Protein AF-U6DPY3-F1 (afdb_monomer_lite)

pLDDT: mean 78.21, std 17.27, range [33.5, 96.88]

InterPro domains:
  IPR019734 Tetratricopeptide repeat [PS50005] (134-167)
  IPR037692 Centrosomal protein of 70kDa [PTHR14594] (2-198)

Sequence (201 aa):
MVLNSINSIVHNPRAPVIIYKQSKGGTQHFNKDLVQDCGFEHLIPIIEMWADQLTSLKDLYKSLKILSAELVPWHNFKKQDENEGIRIEDLLFIVDTMLEEVENKEKDSNVPNLKTLQAIVSHFQKLFDVPSLNGVYPRMNEVYTRLGEMNNAVRNLQELLELDSSSSLCVLVNTVGKLCKLINEDVNEQVMQVLGPEDLQ

Structure (mmCIF, N/CA/C/O backbone):
data_AF-U6DPY3-F1
#
_entry.id   AF-U6DPY3-F1
#
loop_
_atom_site.group_PDB
_atom_site.id
_atom_site.type_symbol
_atom_site.label_atom_id
_atom_site.label_alt_id
_atom_site.label_comp_id
_atom_site.label_asym_id
_atom_site.label_entity_id
_atom_site.label_seq_id
_atom_site.pdbx_PDB_ins_code
_atom_site.Cartn_x
_atom_site.Cartn_y
_atom_site.Cartn_z
_atom_site.occupancy
_atom_site.B_iso_or_equiv
_atom_site.auth_seq_id
_atom_site.auth_comp_id
_atom_site.auth_asym_id
_atom_site.auth_atom_id
_atom_site.pdbx_PDB_model_num
ATOM 1 N N . MET A 1 1 ? 16.199 4.203 -46.785 1.00 56.50 1 MET A N 1
ATOM 2 C CA . MET A 1 1 ? 15.727 5.104 -47.867 1.00 56.50 1 MET A CA 1
ATOM 3 C C . MET A 1 1 ? 16.597 6.355 -47.975 1.00 56.50 1 MET A C 1
ATOM 5 O O . MET A 1 1 ? 17.133 6.589 -49.043 1.00 56.50 1 MET A O 1
ATOM 9 N N . VAL A 1 2 ? 16.824 7.095 -46.881 1.00 66.31 2 VAL A N 1
ATOM 10 C CA . VAL A 1 2 ? 17.670 8.310 -46.869 1.00 66.31 2 VAL A CA 1
ATOM 11 C C . VAL A 1 2 ? 19.160 8.016 -47.094 1.00 66.31 2 VAL A C 1
ATOM 13 O O . VAL A 1 2 ? 19.801 8.720 -47.862 1.00 66.31 2 VAL A O 1
ATOM 16 N N . LEU A 1 3 ? 19.698 6.944 -46.501 1.00 64.12 3 LEU A N 1
ATOM 17 C CA . LEU A 1 3 ? 21.115 6.584 -46.635 1.00 64.12 3 LEU A CA 1
ATOM 18 C C . LEU A 1 3 ? 21.512 6.252 -48.083 1.00 64.12 3 LEU A C 1
ATOM 20 O O . LEU A 1 3 ? 22.543 6.704 -48.560 1.00 64.12 3 LEU A O 1
ATOM 24 N N . ASN A 1 4 ? 20.639 5.560 -48.821 1.00 65.94 4 ASN A N 1
ATOM 25 C CA . ASN A 1 4 ? 20.837 5.279 -50.246 1.00 65.94 4 ASN A CA 1
ATOM 26 C C . ASN A 1 4 ? 20.798 6.563 -51.087 1.00 65.94 4 ASN A C 1
ATOM 28 O O . ASN A 1 4 ? 21.561 6.692 -52.041 1.00 65.94 4 ASN A O 1
ATOM 32 N N . SER A 1 5 ? 19.954 7.532 -50.716 1.00 67.00 5 SER A N 1
ATOM 33 C CA . SER A 1 5 ? 19.928 8.852 -51.352 1.00 67.00 5 SER A CA 1
ATOM 34 C C . SER A 1 5 ? 21.203 9.648 -51.061 1.00 67.00 5 SER A C 1
ATOM 36 O O . SER A 1 5 ? 21.756 10.244 -51.978 1.00 67.00 5 SER A O 1
ATOM 38 N N . ILE A 1 6 ? 21.710 9.620 -49.823 1.00 68.38 6 ILE A N 1
ATOM 39 C CA . ILE A 1 6 ? 22.986 10.251 -49.441 1.00 68.38 6 ILE A CA 1
ATOM 40 C C . ILE A 1 6 ? 24.145 9.591 -50.194 1.00 68.38 6 ILE A C 1
ATOM 42 O O . ILE A 1 6 ? 24.947 10.288 -50.810 1.00 68.38 6 ILE A O 1
ATOM 46 N N . ASN A 1 7 ? 24.184 8.259 -50.226 1.00 67.56 7 ASN A N 1
ATOM 47 C CA . ASN A 1 7 ? 25.189 7.486 -50.946 1.00 67.56 7 ASN A CA 1
ATOM 48 C C . ASN A 1 7 ? 25.193 7.822 -52.448 1.00 67.56 7 ASN A C 1
ATOM 50 O O . ASN A 1 7 ? 26.243 8.077 -53.038 1.00 67.56 7 ASN A O 1
ATOM 54 N N . SER A 1 8 ? 24.002 7.937 -53.044 1.00 68.38 8 SER A N 1
ATOM 55 C CA . SER A 1 8 ? 23.827 8.340 -54.440 1.00 68.38 8 SER A CA 1
ATOM 56 C C . SER A 1 8 ? 24.198 9.800 -54.720 1.00 68.38 8 SER A C 1
ATOM 58 O O . SER A 1 8 ? 24.439 10.114 -55.882 1.00 68.38 8 SER A O 1
ATOM 60 N N . ILE A 1 9 ? 24.204 10.690 -53.721 1.00 68.44 9 ILE A N 1
ATOM 61 C CA . ILE A 1 9 ? 24.605 12.101 -53.860 1.00 68.44 9 ILE A CA 1
ATOM 62 C C . ILE A 1 9 ? 26.123 12.246 -53.708 1.00 68.44 9 ILE A C 1
ATOM 64 O O . ILE A 1 9 ? 26.739 12.941 -54.512 1.00 68.44 9 ILE A O 1
ATOM 68 N N . VAL A 1 10 ? 26.723 11.573 -52.721 1.00 65.12 10 VAL A N 1
ATOM 69 C CA . VAL A 1 10 ? 28.173 11.601 -52.449 1.00 65.12 10 VAL A CA 1
ATOM 70 C C . VAL A 1 10 ? 28.969 11.020 -53.618 1.00 65.12 10 VAL A C 1
ATOM 72 O O . VAL A 1 10 ? 29.975 11.596 -54.017 1.00 65.12 10 VAL A O 1
ATOM 75 N N . HIS A 1 11 ? 28.475 9.938 -54.221 1.00 65.88 11 HIS A N 1
ATOM 76 C CA . HIS A 1 11 ? 29.121 9.283 -55.361 1.00 65.88 11 HIS A CA 1
ATOM 77 C C . HIS A 1 11 ? 28.595 9.769 -56.723 1.00 65.88 11 HIS A C 1
ATOM 79 O O . HIS A 1 11 ? 28.859 9.141 -57.750 1.00 65.88 11 HIS A O 1
ATOM 85 N N . ASN A 1 12 ? 27.821 10.864 -56.772 1.00 63.81 12 ASN A N 1
ATOM 86 C CA . ASN A 1 12 ? 27.298 11.382 -58.035 1.00 63.81 12 ASN A CA 1
ATOM 87 C C . ASN A 1 12 ? 28.399 12.129 -58.812 1.00 63.81 12 ASN A C 1
ATOM 89 O O . ASN A 1 12 ? 28.842 13.185 -58.357 1.00 63.81 12 ASN A O 1
ATOM 93 N N . PRO A 1 13 ? 28.764 11.699 -60.034 1.00 58.50 13 PRO A N 1
ATOM 94 C CA . PRO A 1 13 ? 29.787 12.372 -60.841 1.00 58.50 13 PRO A CA 1
ATOM 95 C C . PRO A 1 13 ? 29.384 13.785 -61.313 1.00 58.50 13 PRO A C 1
ATOM 97 O O . PRO A 1 13 ? 30.191 14.489 -61.914 1.00 58.50 13 PRO A O 1
ATOM 100 N N . ARG A 1 14 ? 28.135 14.213 -61.072 1.00 55.19 14 ARG A N 1
ATOM 101 C CA . ARG A 1 14 ? 27.609 15.561 -61.354 1.00 55.19 14 ARG A CA 1
ATOM 102 C C . ARG A 1 14 ? 27.265 16.358 -60.086 1.00 55.19 14 ARG A C 1
ATOM 104 O O . ARG A 1 14 ? 26.614 17.398 -60.201 1.00 55.19 14 ARG A O 1
ATOM 111 N N . ALA A 1 15 ? 27.645 15.892 -58.891 1.00 56.53 15 ALA A N 1
ATOM 112 C CA . ALA A 1 15 ? 27.412 16.644 -57.657 1.00 56.53 15 ALA A CA 1
ATOM 113 C C . ALA A 1 15 ? 28.126 18.016 -57.715 1.00 56.53 15 ALA A C 1
ATOM 115 O O . ALA A 1 15 ? 29.285 18.080 -58.130 1.00 56.53 15 ALA A O 1
ATOM 116 N N . PRO A 1 16 ? 27.473 19.134 -57.336 1.00 49.47 16 PRO A N 1
ATOM 117 C CA . PRO A 1 16 ? 28.076 20.457 -57.459 1.00 49.47 16 PRO A CA 1
ATOM 118 C C . PRO A 1 16 ? 29.337 20.592 -56.595 1.00 49.47 16 PRO A C 1
ATOM 120 O O . PRO A 1 16 ? 29.286 20.429 -55.379 1.00 49.47 16 PRO A O 1
ATOM 123 N N . VAL A 1 17 ? 30.441 21.032 -57.205 1.00 54.44 17 VAL A N 1
ATOM 124 C CA . VAL A 1 17 ? 31.743 21.366 -56.575 1.00 54.44 17 VAL A CA 1
ATOM 125 C C . VAL A 1 17 ? 31.637 22.554 -55.584 1.00 54.44 17 VAL A C 1
ATOM 127 O O . VAL A 1 17 ? 32.623 23.100 -55.109 1.00 54.44 17 VAL A O 1
ATOM 130 N N . ILE A 1 18 ? 30.436 23.007 -55.222 1.00 52.22 18 ILE A N 1
ATOM 131 C CA . ILE A 1 18 ? 30.224 24.230 -54.428 1.00 52.22 18 ILE A CA 1
ATOM 132 C C . ILE A 1 18 ? 30.546 24.022 -52.933 1.00 52.22 18 ILE A C 1
ATOM 134 O O . ILE A 1 18 ? 30.744 24.995 -52.211 1.00 52.22 18 ILE A O 1
ATOM 138 N N . ILE A 1 19 ? 30.731 22.778 -52.477 1.00 51.00 19 ILE A N 1
ATOM 139 C CA . ILE A 1 19 ? 31.263 22.492 -51.130 1.00 51.00 19 ILE A CA 1
ATOM 140 C C . ILE A 1 19 ? 32.800 22.721 -51.068 1.00 51.00 1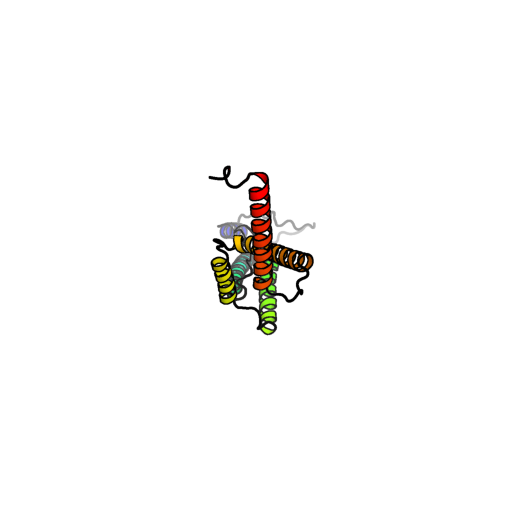9 ILE A C 1
ATOM 142 O O . ILE A 1 19 ? 33.379 22.779 -49.989 1.00 51.00 19 ILE A O 1
ATOM 146 N N . TYR A 1 20 ? 33.473 22.948 -52.209 1.00 53.91 20 TYR A N 1
ATOM 147 C CA . TYR A 1 20 ? 34.939 23.079 -52.339 1.00 53.91 20 TYR A CA 1
ATOM 148 C C . TYR A 1 20 ? 35.491 24.517 -52.300 1.00 53.91 20 TYR A C 1
ATOM 150 O O . TYR A 1 20 ? 36.578 24.781 -52.816 1.00 53.91 20 TYR A O 1
ATOM 158 N N . LYS A 1 21 ? 34.806 25.492 -51.690 1.00 45.06 21 LYS A N 1
ATOM 159 C CA . LYS A 1 21 ? 35.432 26.813 -51.478 1.00 45.06 21 LYS A CA 1
ATOM 160 C C . LYS A 1 21 ? 36.248 26.840 -50.186 1.00 45.06 21 LYS A C 1
ATOM 162 O O . LYS A 1 21 ? 35.806 27.358 -49.164 1.00 45.06 21 LYS A O 1
ATOM 167 N N . GLN A 1 22 ? 37.488 26.350 -50.265 1.00 43.53 22 GLN A N 1
ATOM 168 C CA . GLN A 1 22 ? 38.541 26.820 -49.367 1.00 43.53 22 GLN A CA 1
ATOM 169 C C . GLN A 1 22 ? 38.801 28.307 -49.647 1.00 43.53 22 GLN A C 1
ATOM 171 O O . GLN A 1 22 ? 39.133 28.722 -50.756 1.00 43.53 22 GLN A O 1
ATOM 176 N N . SER A 1 23 ? 38.623 29.122 -48.614 1.00 46.75 23 SER A N 1
ATOM 177 C CA . SER A 1 23 ? 39.176 30.467 -48.541 1.00 46.75 23 SER A CA 1
ATOM 178 C C . SER A 1 23 ? 40.704 30.376 -48.564 1.00 46.75 23 SER A C 1
ATOM 180 O O . SER A 1 23 ? 41.281 29.859 -47.608 1.00 46.75 23 SER A O 1
ATOM 182 N N . LYS A 1 24 ? 41.345 30.848 -49.644 1.00 43.88 24 LYS A N 1
ATOM 183 C CA . LYS A 1 24 ? 42.557 31.700 -49.656 1.00 43.88 24 LYS A CA 1
ATOM 184 C C . LYS A 1 24 ? 43.089 31.860 -51.085 1.00 43.88 24 LYS A C 1
ATOM 186 O O . LYS A 1 24 ? 43.121 30.915 -51.861 1.00 43.88 24 LYS A O 1
ATOM 191 N N . GLY A 1 25 ? 43.433 33.100 -51.432 1.00 43.56 25 GLY A N 1
ATOM 192 C CA . GLY A 1 25 ? 43.852 33.510 -52.771 1.00 43.56 25 GLY A CA 1
ATOM 193 C C . GLY A 1 25 ? 45.225 32.994 -53.206 1.00 43.56 25 GLY A C 1
ATOM 194 O O . GLY A 1 25 ? 46.025 32.549 -52.390 1.00 43.56 25 GLY A O 1
ATOM 195 N N . GLY A 1 26 ? 45.491 33.128 -54.507 1.00 33.50 26 GLY A N 1
ATOM 196 C CA . GLY A 1 26 ? 46.797 32.881 -55.119 1.00 33.50 26 GLY A CA 1
ATOM 197 C C . GLY A 1 26 ? 46.692 32.144 -56.452 1.00 33.50 26 GLY A C 1
ATOM 198 O O . GLY A 1 26 ? 46.409 30.955 -56.500 1.00 33.50 26 GLY A O 1
ATOM 199 N N . THR A 1 27 ? 46.909 32.870 -57.541 1.00 41.53 27 THR A N 1
ATOM 200 C CA . THR A 1 27 ? 47.018 32.394 -58.925 1.00 41.53 27 THR A CA 1
ATOM 201 C C . THR A 1 27 ? 48.169 31.390 -59.087 1.00 41.53 27 THR A C 1
ATOM 203 O O . THR A 1 27 ? 49.278 31.742 -58.708 1.00 41.53 27 THR A O 1
ATOM 206 N N . GLN A 1 28 ? 47.949 30.216 -59.701 1.00 40.78 28 GLN A N 1
ATOM 207 C CA . GLN A 1 28 ? 48.607 29.757 -60.948 1.00 40.78 28 GLN A CA 1
ATOM 208 C C . GLN A 1 28 ? 48.526 28.235 -61.198 1.00 40.78 28 GLN A C 1
ATOM 210 O O . GLN A 1 28 ? 48.736 27.420 -60.313 1.00 40.78 28 GLN A O 1
ATOM 215 N N . HIS A 1 29 ? 48.348 27.925 -62.488 1.00 35.94 29 HIS A N 1
ATOM 216 C CA . HIS A 1 29 ? 48.637 26.679 -63.208 1.00 35.94 29 HIS A CA 1
ATOM 217 C C . HIS A 1 29 ? 47.726 25.453 -63.009 1.00 35.94 29 HIS A C 1
ATOM 219 O O . HIS A 1 29 ? 47.879 24.633 -62.112 1.00 35.94 29 HIS A O 1
ATOM 225 N N . PHE A 1 30 ? 46.840 25.288 -63.999 1.00 45.22 30 PHE A N 1
ATOM 226 C CA . PHE A 1 30 ? 46.185 24.037 -64.367 1.00 45.22 30 PHE A CA 1
ATOM 227 C C . PHE A 1 30 ? 47.226 22.942 -64.648 1.00 45.22 30 PHE A C 1
ATOM 229 O O . PHE A 1 30 ? 47.842 22.930 -65.714 1.00 45.22 30 PHE A O 1
ATOM 236 N N . ASN A 1 31 ? 47.368 22.003 -63.714 1.00 36.06 31 ASN A N 1
ATOM 237 C CA . ASN A 1 31 ? 47.773 20.634 -64.012 1.00 36.06 31 ASN A CA 1
ATOM 238 C C . ASN A 1 31 ? 46.553 19.723 -63.872 1.00 36.06 31 ASN A C 1
ATOM 240 O O . ASN A 1 31 ? 45.731 19.850 -62.965 1.00 36.06 31 ASN A O 1
ATOM 244 N N . LYS A 1 32 ? 46.409 18.867 -64.873 1.00 45.09 32 LYS A N 1
ATOM 245 C CA . LYS A 1 32 ? 45.231 18.083 -65.205 1.00 45.09 32 LYS A CA 1
ATOM 246 C C . LYS A 1 32 ? 45.336 16.727 -64.506 1.00 45.09 32 LYS A C 1
ATOM 248 O O . LYS A 1 32 ? 45.668 15.768 -65.170 1.00 45.09 32 LYS A O 1
ATOM 253 N N . ASP A 1 33 ? 45.086 16.695 -63.197 1.00 38.22 33 ASP A N 1
ATOM 254 C CA . ASP A 1 33 ? 44.902 15.472 -62.385 1.00 38.22 33 ASP A CA 1
ATOM 255 C C . ASP A 1 33 ? 44.027 15.782 -61.151 1.00 38.22 33 ASP A C 1
ATOM 257 O O . ASP A 1 33 ? 44.319 15.439 -60.009 1.00 38.22 33 ASP A O 1
ATOM 261 N N . LEU A 1 34 ? 42.919 16.494 -61.380 1.00 43.78 34 LEU A N 1
ATOM 262 C CA . LEU A 1 34 ? 41.874 16.722 -60.379 1.00 43.78 34 LEU A CA 1
ATOM 263 C C . LEU A 1 34 ? 40.972 15.483 -60.267 1.00 43.78 34 LEU A C 1
ATOM 265 O O . LEU A 1 34 ? 39.804 15.509 -60.643 1.00 43.78 34 LEU A O 1
ATOM 269 N N . VAL A 1 35 ? 41.519 14.401 -59.720 1.00 50.41 35 VAL A N 1
ATOM 270 C CA . VAL A 1 35 ? 40.741 13.500 -58.859 1.00 50.41 35 VAL A CA 1
ATOM 271 C C . VAL A 1 35 ? 41.249 13.769 -57.451 1.00 50.41 35 VAL A C 1
ATOM 273 O O . VAL A 1 35 ? 42.007 13.010 -56.864 1.00 50.41 35 VAL A O 1
ATOM 276 N N . GLN A 1 36 ? 40.941 14.968 -56.956 1.00 50.72 36 GLN A N 1
ATOM 277 C CA . GLN A 1 36 ? 41.114 15.257 -55.545 1.00 50.72 36 GLN A CA 1
ATOM 278 C C . GLN A 1 36 ? 39.975 14.520 -54.851 1.00 50.72 36 GLN A C 1
ATOM 280 O O . GLN A 1 36 ? 38.865 15.055 -54.818 1.00 50.72 36 GLN A O 1
ATOM 285 N N . ASP A 1 37 ? 40.252 13.289 -54.402 1.00 49.59 37 ASP A N 1
ATOM 286 C CA . ASP A 1 37 ? 39.328 12.437 -53.652 1.00 49.59 37 ASP A CA 1
ATOM 287 C C . ASP A 1 37 ? 38.537 13.303 -52.682 1.00 49.59 37 ASP A C 1
ATOM 289 O O . ASP A 1 37 ? 39.061 13.977 -51.785 1.00 49.59 37 ASP A O 1
ATOM 293 N N . CYS A 1 38 ? 37.245 13.369 -52.954 1.00 54.66 38 CYS A N 1
ATOM 294 C CA . CYS A 1 38 ? 36.291 14.027 -52.107 1.00 54.66 38 CYS A CA 1
ATOM 295 C C . CYS A 1 38 ? 36.315 13.283 -50.770 1.00 54.66 38 CYS A C 1
ATOM 297 O O . CYS A 1 38 ? 35.861 12.152 -50.688 1.00 54.66 38 CYS A O 1
ATOM 299 N N . GLY A 1 39 ? 36.842 13.910 -49.709 1.00 59.94 39 GLY A N 1
ATOM 300 C CA . GLY A 1 39 ? 37.014 13.328 -48.362 1.00 59.94 39 GLY A CA 1
ATOM 301 C C . GLY A 1 39 ? 35.721 12.914 -47.632 1.00 59.94 39 GLY A C 1
ATOM 302 O O . GLY A 1 39 ? 35.685 12.858 -46.407 1.00 59.94 39 GLY A O 1
ATOM 303 N N . PHE A 1 40 ? 34.648 12.661 -48.378 1.00 62.22 40 PHE A N 1
ATOM 304 C CA . PHE A 1 40 ? 33.347 12.165 -47.955 1.00 62.22 40 PHE A CA 1
ATOM 305 C C . PHE A 1 40 ? 33.213 10.641 -48.086 1.00 62.22 40 PHE A C 1
ATOM 307 O O . PHE A 1 40 ? 32.212 10.099 -47.624 1.00 62.22 40 PHE A O 1
ATOM 314 N N . GLU A 1 41 ? 34.198 9.935 -48.651 1.00 69.75 41 GLU A N 1
ATOM 315 C CA . GLU A 1 41 ? 34.202 8.461 -48.733 1.00 69.75 41 GLU A CA 1
ATOM 316 C C . GLU A 1 41 ? 34.031 7.797 -47.358 1.00 69.75 41 GLU A C 1
ATOM 318 O O . GLU A 1 41 ? 33.362 6.777 -47.219 1.00 69.75 41 GLU A O 1
ATOM 323 N N . HIS A 1 42 ? 34.566 8.425 -46.309 1.00 72.56 42 HIS A N 1
ATOM 324 C CA . HIS A 1 42 ? 34.451 7.941 -44.934 1.00 72.56 42 HIS A CA 1
ATOM 325 C C . HIS A 1 42 ? 33.140 8.340 -44.244 1.00 72.56 42 HIS A C 1
ATOM 327 O O . HIS A 1 42 ? 32.807 7.784 -43.201 1.00 72.56 42 HIS A O 1
ATOM 333 N N . LEU A 1 43 ? 32.371 9.277 -44.807 1.00 79.44 43 LEU A N 1
ATOM 334 C CA . LEU A 1 43 ? 31.153 9.790 -44.178 1.00 79.44 43 LEU A CA 1
ATOM 335 C C . LEU A 1 43 ? 30.046 8.731 -44.136 1.00 79.44 43 LEU A C 1
ATOM 337 O O . LEU A 1 43 ? 29.333 8.628 -43.144 1.00 79.44 43 LEU A O 1
ATOM 341 N N . ILE A 1 44 ? 29.919 7.925 -45.191 1.00 79.44 44 ILE A N 1
ATOM 342 C CA . ILE A 1 44 ? 28.890 6.881 -45.266 1.00 79.44 44 ILE A CA 1
ATOM 343 C C . ILE A 1 44 ? 29.151 5.769 -44.239 1.00 79.44 44 ILE A C 1
ATOM 345 O O . ILE A 1 44 ? 28.261 5.551 -43.417 1.00 79.44 44 ILE A O 1
ATOM 349 N N . PRO A 1 45 ? 30.356 5.162 -44.170 1.00 83.00 45 PRO A N 1
ATOM 350 C CA . PRO A 1 45 ? 30.684 4.201 -43.117 1.00 83.00 45 PRO A CA 1
ATOM 351 C C . PRO A 1 45 ? 30.495 4.750 -41.696 1.00 83.00 45 PRO A C 1
ATOM 353 O O . PRO A 1 45 ? 30.049 4.028 -40.807 1.00 83.00 45 PRO A O 1
ATOM 356 N N . ILE A 1 46 ? 30.800 6.033 -41.461 1.00 82.50 46 ILE A N 1
ATOM 357 C CA . ILE A 1 46 ? 30.603 6.667 -40.146 1.00 82.50 46 ILE A CA 1
ATOM 358 C C . ILE A 1 46 ? 29.111 6.777 -39.797 1.00 82.50 46 ILE A C 1
ATOM 360 O O . ILE A 1 46 ? 28.731 6.495 -38.663 1.00 82.50 46 ILE A O 1
ATOM 364 N N . ILE A 1 47 ? 28.255 7.159 -40.750 1.00 85.12 47 ILE A N 1
ATOM 365 C CA . ILE A 1 47 ? 26.806 7.251 -40.516 1.00 85.12 47 ILE A CA 1
ATOM 366 C C . ILE A 1 47 ? 26.195 5.860 -40.303 1.00 85.12 47 ILE A C 1
ATOM 368 O O . ILE A 1 47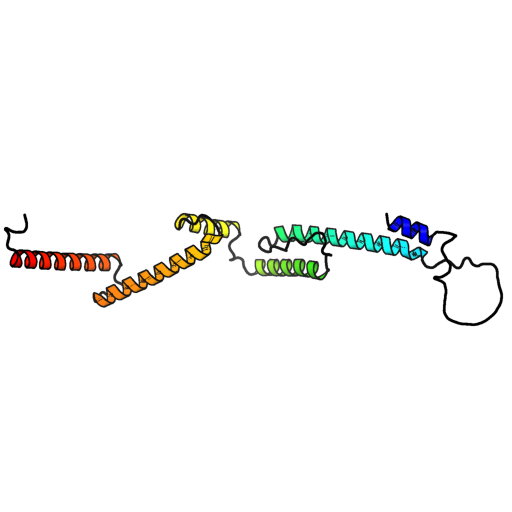 ? 25.320 5.714 -39.451 1.00 85.12 47 ILE A O 1
ATOM 372 N N . GLU A 1 48 ? 26.657 4.848 -41.041 1.00 84.94 48 GLU A N 1
ATOM 373 C CA . GLU A 1 48 ? 26.261 3.448 -40.830 1.00 84.94 48 GLU A CA 1
ATOM 374 C C . GLU A 1 48 ? 26.633 2.987 -39.419 1.00 84.94 48 GLU A C 1
ATOM 376 O O . GLU A 1 48 ? 25.766 2.537 -38.672 1.00 84.94 48 GLU A O 1
ATOM 381 N N . MET A 1 49 ? 27.878 3.232 -38.999 1.00 89.62 49 MET A N 1
ATOM 382 C CA . MET A 1 49 ? 28.336 2.941 -37.641 1.00 89.62 49 MET A CA 1
ATOM 383 C C . MET A 1 49 ? 27.480 3.646 -36.577 1.00 89.62 49 MET A C 1
ATOM 385 O O . MET A 1 49 ? 27.095 3.025 -35.588 1.00 89.62 49 MET A O 1
ATOM 389 N N . TRP A 1 50 ? 27.149 4.929 -36.757 1.00 90.44 50 TRP A N 1
ATOM 390 C CA . TRP A 1 50 ? 26.285 5.652 -35.816 1.00 90.44 50 TRP A CA 1
ATOM 391 C C . TRP A 1 50 ? 24.860 5.089 -35.768 1.00 90.44 50 TRP A C 1
ATOM 393 O O . TRP A 1 50 ? 24.260 5.046 -34.693 1.00 90.44 50 TRP A O 1
ATOM 403 N N . ALA A 1 51 ? 24.314 4.639 -36.900 1.00 86.00 51 ALA A N 1
ATOM 404 C CA . ALA A 1 51 ? 23.000 4.002 -36.945 1.00 86.00 51 ALA A CA 1
ATOM 405 C C . ALA A 1 51 ? 22.992 2.663 -36.183 1.00 86.00 51 ALA A C 1
ATOM 407 O O . ALA A 1 51 ? 22.066 2.400 -35.406 1.00 86.00 51 ALA A O 1
ATOM 408 N N . ASP A 1 52 ? 24.045 1.859 -36.337 1.00 89.75 52 ASP A N 1
ATOM 409 C CA . ASP A 1 52 ? 24.217 0.595 -35.614 1.00 89.75 52 ASP A CA 1
ATOM 410 C C . ASP A 1 52 ? 24.398 0.823 -34.107 1.00 89.75 52 ASP A C 1
ATOM 412 O O . ASP A 1 52 ? 23.770 0.144 -33.288 1.00 89.75 52 ASP A O 1
ATOM 416 N N . GLN A 1 53 ? 25.195 1.824 -33.718 1.00 88.25 53 GLN A N 1
ATOM 417 C CA . GLN A 1 53 ? 25.369 2.216 -32.315 1.00 88.25 53 GLN A CA 1
ATOM 418 C C . GLN A 1 53 ? 24.051 2.679 -31.684 1.00 88.25 53 GLN A C 1
ATOM 420 O O . GLN A 1 53 ? 23.722 2.270 -30.569 1.00 88.25 53 GLN A O 1
ATOM 425 N N . LEU A 1 54 ? 23.264 3.487 -32.400 1.00 85.81 54 LEU A N 1
ATOM 426 C CA . LEU A 1 54 ? 21.966 3.955 -31.915 1.00 85.81 54 LEU A CA 1
ATOM 427 C C . LEU A 1 54 ? 20.968 2.801 -31.747 1.00 85.81 54 LEU A C 1
ATOM 429 O O . LEU A 1 54 ? 20.182 2.792 -30.800 1.00 85.81 54 LEU A O 1
ATOM 433 N N . THR A 1 55 ? 21.009 1.818 -32.646 1.00 87.25 55 THR A N 1
ATOM 434 C CA . THR A 1 55 ? 20.184 0.605 -32.551 1.00 87.25 55 THR A CA 1
ATOM 435 C C . THR A 1 55 ? 20.608 -0.247 -31.356 1.00 87.25 55 THR A C 1
ATOM 437 O O . THR A 1 55 ? 19.771 -0.607 -30.530 1.00 87.25 55 THR A O 1
ATOM 440 N N . SER A 1 56 ? 21.914 -0.455 -31.183 1.00 88.62 56 SER A N 1
ATOM 441 C CA . SER A 1 56 ? 22.476 -1.199 -30.049 1.00 88.62 56 SER A CA 1
ATOM 442 C C . SER A 1 56 ? 22.108 -0.573 -28.699 1.00 88.62 56 SER A C 1
ATOM 444 O O . SER A 1 56 ? 21.843 -1.284 -27.731 1.00 88.62 56 SER A O 1
ATOM 446 N N . LEU A 1 57 ? 22.030 0.761 -28.630 1.00 88.69 57 LEU A N 1
ATOM 447 C CA . LEU A 1 57 ? 21.593 1.482 -27.431 1.00 88.69 57 LEU A CA 1
ATOM 448 C C . LEU A 1 57 ? 20.127 1.183 -27.080 1.00 88.69 57 LEU A C 1
ATOM 450 O O . LEU A 1 57 ? 19.791 1.002 -25.908 1.00 88.69 57 LEU A O 1
ATOM 454 N N . LYS A 1 58 ? 19.253 1.097 -28.093 1.00 86.81 58 LYS A N 1
ATOM 455 C CA . LYS A 1 58 ? 17.843 0.719 -27.907 1.00 86.81 58 LYS A CA 1
ATOM 456 C C . LYS A 1 58 ? 17.706 -0.711 -27.399 1.00 86.81 58 LYS A C 1
ATOM 458 O O . LYS A 1 58 ? 16.925 -0.959 -26.477 1.00 86.81 58 LYS A O 1
ATOM 463 N N . ASP A 1 59 ? 18.484 -1.629 -27.957 1.00 88.88 59 ASP A N 1
ATOM 464 C CA . ASP A 1 59 ? 18.481 -3.030 -27.535 1.00 88.88 59 ASP A CA 1
ATOM 465 C C . ASP A 1 59 ? 19.019 -3.200 -26.108 1.00 88.88 59 ASP A C 1
ATOM 467 O O . ASP A 1 59 ? 18.445 -3.952 -25.310 1.00 88.88 59 ASP A O 1
ATOM 471 N N . LEU A 1 60 ? 20.059 -2.443 -25.746 1.00 90.56 60 LEU A N 1
ATOM 472 C CA . LEU A 1 60 ? 20.583 -2.401 -24.382 1.00 90.56 60 LEU A CA 1
ATOM 473 C C . LEU A 1 60 ? 19.530 -1.892 -23.395 1.00 90.56 60 LEU A C 1
ATOM 475 O O . LEU A 1 60 ? 19.283 -2.534 -22.376 1.00 90.56 60 LEU A O 1
ATOM 479 N N . TYR A 1 61 ? 18.863 -0.780 -23.708 1.00 88.06 61 TYR A N 1
ATOM 480 C CA . TYR A 1 61 ? 17.792 -0.234 -22.873 1.00 88.06 61 TYR A CA 1
ATOM 481 C C . TYR A 1 61 ? 16.659 -1.238 -22.651 1.00 88.06 61 TYR A C 1
ATOM 483 O O . TYR A 1 61 ? 16.193 -1.426 -21.527 1.00 88.06 61 TYR A O 1
ATOM 491 N N . LYS A 1 62 ? 16.230 -1.923 -23.718 1.00 87.50 62 LYS A N 1
ATOM 492 C CA . LYS A 1 62 ? 15.204 -2.967 -23.637 1.00 87.50 62 LYS A CA 1
ATOM 493 C C . LYS A 1 62 ? 15.649 -4.117 -22.736 1.00 87.50 62 LYS A C 1
ATOM 495 O O . LYS A 1 62 ? 14.866 -4.570 -21.904 1.00 87.50 62 LYS A O 1
ATOM 500 N N . SER A 1 63 ? 16.895 -4.558 -22.878 1.00 89.75 63 SER A N 1
ATOM 501 C CA . SER A 1 63 ? 17.465 -5.627 -22.054 1.00 89.75 63 SER A CA 1
ATOM 502 C C . SER A 1 63 ? 17.545 -5.220 -20.582 1.00 89.75 63 SER A C 1
ATOM 504 O O . SER A 1 63 ? 17.130 -5.984 -19.714 1.00 89.75 63 SER A O 1
ATOM 506 N N . LEU A 1 64 ? 17.975 -3.987 -20.296 1.00 89.88 64 LEU A N 1
ATOM 507 C CA . LEU A 1 64 ? 18.000 -3.437 -18.939 1.00 89.88 64 LEU A CA 1
ATOM 508 C C . LEU A 1 64 ? 16.600 -3.306 -18.340 1.00 89.88 64 LEU A C 1
ATOM 510 O O . LEU A 1 64 ? 16.436 -3.576 -17.159 1.00 89.88 64 LEU A O 1
ATOM 514 N N . LYS A 1 65 ? 15.583 -2.954 -19.135 1.00 86.25 65 LYS A N 1
ATOM 515 C CA . LYS A 1 65 ? 14.185 -2.939 -18.677 1.00 86.25 65 LYS A CA 1
ATOM 516 C C . LYS A 1 65 ? 13.656 -4.323 -18.313 1.00 86.25 65 LYS A C 1
ATOM 518 O O . LYS A 1 65 ? 12.880 -4.446 -17.371 1.00 86.25 65 LYS A O 1
ATOM 523 N N . ILE A 1 66 ? 14.035 -5.352 -19.070 1.00 87.25 66 ILE A N 1
ATOM 524 C CA . ILE A 1 66 ? 13.663 -6.737 -18.753 1.00 87.25 66 ILE A CA 1
ATOM 525 C C . ILE A 1 66 ? 14.338 -7.151 -17.444 1.00 87.25 66 ILE A C 1
ATOM 527 O O . ILE A 1 66 ? 13.662 -7.600 -16.524 1.00 87.25 66 ILE A O 1
ATOM 531 N N . LEU A 1 67 ? 15.648 -6.921 -17.339 1.00 88.00 67 LEU A N 1
ATOM 532 C CA . LEU A 1 67 ? 16.418 -7.247 -16.142 1.00 88.00 67 LEU A CA 1
ATOM 533 C C . LEU A 1 67 ? 15.912 -6.489 -14.905 1.00 88.00 67 LEU A C 1
ATOM 535 O O . LEU A 1 67 ? 15.781 -7.071 -13.831 1.00 88.00 67 LEU A O 1
ATOM 539 N N . SER A 1 68 ? 15.574 -5.207 -15.048 1.00 85.31 68 SER A N 1
ATOM 540 C CA . SER A 1 68 ? 15.080 -4.397 -13.936 1.00 85.31 68 SER A CA 1
ATOM 541 C C . SER A 1 68 ? 13.695 -4.829 -13.462 1.00 85.31 68 SER A C 1
ATOM 543 O O . SER A 1 68 ? 13.433 -4.789 -12.263 1.00 85.31 68 SER A O 1
ATOM 545 N N . ALA A 1 69 ? 12.832 -5.313 -14.360 1.00 81.81 69 ALA A N 1
ATOM 546 C CA . ALA A 1 69 ? 11.548 -5.895 -13.979 1.00 81.81 69 ALA A CA 1
ATOM 547 C C . ALA A 1 69 ? 11.707 -7.187 -13.156 1.00 81.81 69 ALA A C 1
ATOM 549 O O . ALA A 1 69 ? 10.856 -7.482 -12.317 1.00 81.81 69 ALA A O 1
ATOM 550 N N . GLU A 1 70 ? 12.785 -7.946 -13.374 1.00 80.50 70 GLU A N 1
ATOM 551 C CA . GLU A 1 70 ? 13.097 -9.142 -12.586 1.00 80.50 70 GLU A CA 1
ATOM 552 C C . GLU A 1 70 ? 13.741 -8.800 -11.237 1.00 80.50 70 GLU A C 1
ATOM 554 O O . GLU A 1 70 ? 13.356 -9.365 -10.210 1.00 80.50 70 GLU A O 1
ATOM 559 N N . LEU A 1 71 ? 14.701 -7.872 -11.222 1.00 76.94 71 LEU A N 1
ATOM 560 C CA . LEU A 1 71 ? 15.479 -7.548 -10.022 1.00 76.94 71 LEU A CA 1
ATOM 561 C C . LEU A 1 71 ? 14.770 -6.564 -9.083 1.00 76.94 71 LEU A C 1
ATOM 563 O O . LEU A 1 71 ? 14.879 -6.701 -7.863 1.00 76.94 71 LEU A O 1
ATOM 567 N N . VAL A 1 72 ? 14.028 -5.594 -9.628 1.00 76.25 72 VAL A N 1
ATOM 568 C CA . VAL A 1 72 ? 13.433 -4.481 -8.868 1.00 76.25 72 VAL A CA 1
ATOM 569 C C . VAL A 1 72 ? 11.978 -4.220 -9.304 1.00 76.25 72 VAL A C 1
ATOM 571 O O . VAL A 1 72 ? 11.648 -3.148 -9.820 1.00 76.25 72 VAL A O 1
ATOM 574 N N . PRO A 1 73 ? 11.054 -5.181 -9.088 1.00 68.38 73 PRO A N 1
ATOM 575 C CA . PRO A 1 73 ? 9.698 -5.147 -9.654 1.00 68.38 73 PRO A CA 1
ATOM 576 C C . PRO A 1 73 ? 8.799 -4.025 -9.101 1.00 68.38 73 PRO A C 1
ATOM 578 O O . PRO A 1 73 ? 7.725 -3.767 -9.642 1.00 68.38 73 PRO A O 1
ATOM 581 N N . TRP A 1 74 ? 9.207 -3.357 -8.019 1.00 66.31 74 TRP A N 1
ATOM 582 C CA . TRP A 1 74 ? 8.517 -2.197 -7.442 1.00 66.31 74 TRP A CA 1
ATOM 583 C C . TRP A 1 74 ? 8.859 -0.878 -8.143 1.00 66.31 74 TRP A C 1
ATOM 585 O O . TRP A 1 74 ? 8.095 0.085 -8.023 1.00 66.31 74 TRP A O 1
ATOM 595 N N . HIS A 1 75 ? 9.954 -0.818 -8.908 1.00 64.56 75 HIS A N 1
ATOM 596 C CA . HIS A 1 75 ? 10.279 0.365 -9.692 1.00 64.56 75 HIS A CA 1
ATOM 597 C C . HIS A 1 75 ? 9.575 0.338 -11.045 1.00 64.56 75 HIS A C 1
ATOM 599 O O . HIS A 1 75 ? 9.975 -0.320 -12.003 1.00 64.56 75 HIS A O 1
ATOM 605 N N . ASN A 1 76 ? 8.510 1.134 -11.133 1.00 60.38 76 ASN A N 1
ATOM 606 C CA . ASN A 1 76 ? 7.843 1.438 -12.390 1.00 60.38 76 ASN A CA 1
ATOM 607 C C . ASN A 1 76 ? 8.689 2.433 -13.194 1.00 60.38 76 ASN A C 1
ATOM 609 O O . ASN A 1 76 ? 8.391 3.631 -13.230 1.00 60.38 76 ASN A O 1
ATOM 613 N N . PHE A 1 77 ? 9.743 1.947 -13.853 1.00 66.44 77 PHE A N 1
ATOM 614 C CA . PHE A 1 77 ? 10.414 2.723 -14.892 1.00 66.44 77 PHE A CA 1
ATOM 615 C C . PHE A 1 77 ? 9.366 3.055 -15.955 1.00 66.44 77 PHE A C 1
ATOM 617 O O . PHE A 1 77 ? 8.794 2.152 -16.573 1.00 66.44 77 PHE A O 1
ATOM 624 N N . LYS A 1 78 ? 9.046 4.347 -16.108 1.00 60.62 78 LYS A N 1
ATOM 625 C CA . LYS A 1 78 ? 7.948 4.812 -16.965 1.00 60.62 78 LYS A CA 1
ATOM 626 C C . LYS A 1 78 ? 8.011 4.130 -18.340 1.00 60.62 78 LYS A C 1
ATOM 628 O O . LYS A 1 78 ? 9.088 3.898 -18.909 1.00 60.62 78 LYS A O 1
ATOM 633 N N . LYS A 1 79 ? 6.834 3.818 -18.894 1.00 59.91 79 LYS A N 1
ATOM 634 C CA . LYS A 1 79 ? 6.704 3.535 -20.326 1.00 59.91 79 LYS A CA 1
ATOM 635 C C . LYS A 1 79 ? 7.106 4.819 -21.042 1.00 59.91 79 LYS A C 1
ATOM 637 O O . LYS A 1 79 ? 6.342 5.775 -21.048 1.00 59.91 79 LYS A O 1
ATOM 642 N N . GLN A 1 80 ? 8.348 4.864 -21.505 1.00 61.03 80 GLN A N 1
ATOM 643 C CA . GLN A 1 80 ? 8.827 5.969 -22.311 1.00 61.03 80 GLN A CA 1
ATOM 644 C C . GLN A 1 80 ? 8.057 5.919 -23.631 1.00 61.03 80 GLN A C 1
ATOM 646 O O . GLN A 1 80 ? 7.829 4.827 -24.161 1.00 61.03 80 GLN A O 1
ATOM 651 N N . ASP A 1 81 ? 7.590 7.074 -24.086 1.00 58.38 81 ASP A N 1
ATOM 652 C CA . ASP A 1 81 ? 6.880 7.194 -25.353 1.00 58.38 81 ASP A CA 1
ATOM 653 C C . ASP A 1 81 ? 7.845 6.816 -26.488 1.00 58.38 81 ASP A C 1
ATOM 655 O O . ASP A 1 81 ? 9.019 7.181 -26.438 1.00 58.38 81 ASP A O 1
ATOM 659 N N . GLU A 1 82 ? 7.392 6.081 -27.507 1.00 60.34 82 GLU A N 1
ATOM 660 C CA . GLU A 1 82 ? 8.278 5.564 -28.574 1.00 60.34 82 GLU A CA 1
ATOM 661 C C . GLU A 1 82 ? 8.980 6.687 -29.369 1.00 60.34 82 GLU A C 1
ATOM 663 O O . GLU A 1 82 ? 9.977 6.446 -30.053 1.00 60.34 82 GLU A O 1
ATOM 668 N N . ASN A 1 83 ? 8.470 7.918 -29.248 1.00 57.59 83 ASN A N 1
ATOM 669 C CA . ASN A 1 83 ? 9.006 9.137 -29.852 1.00 57.59 83 ASN A CA 1
ATOM 670 C C . ASN A 1 83 ? 10.107 9.829 -29.034 1.00 57.59 83 ASN A C 1
ATOM 672 O O . ASN A 1 83 ? 10.772 10.722 -29.564 1.00 57.59 83 ASN A O 1
ATOM 676 N N . GLU A 1 84 ? 10.303 9.474 -27.764 1.00 70.12 84 GLU A N 1
ATOM 677 C CA . GLU A 1 84 ? 11.323 10.099 -26.926 1.00 70.12 84 GLU A CA 1
ATOM 678 C C . GLU A 1 84 ? 12.648 9.334 -27.070 1.00 70.12 84 GLU A C 1
ATOM 680 O O . GLU A 1 84 ? 12.710 8.111 -26.947 1.00 70.12 84 GLU A O 1
ATOM 685 N N . GLY A 1 85 ? 13.726 10.050 -27.400 1.00 69.81 85 GLY A N 1
ATOM 686 C CA . GLY A 1 85 ? 15.048 9.445 -27.538 1.00 69.81 85 GLY A CA 1
ATOM 687 C C . GLY A 1 85 ? 15.532 8.850 -26.214 1.00 69.81 85 GLY A C 1
ATOM 688 O O . GLY A 1 85 ? 15.331 9.433 -25.150 1.00 69.81 85 GLY A O 1
ATOM 689 N N . ILE A 1 86 ? 16.203 7.700 -26.281 1.00 81.31 86 ILE A N 1
ATOM 690 C CA . ILE A 1 86 ? 16.851 7.087 -25.118 1.00 81.31 86 ILE A CA 1
ATOM 691 C C . ILE A 1 86 ? 18.111 7.882 -24.813 1.00 81.31 86 ILE A C 1
ATOM 693 O O . ILE A 1 86 ? 18.979 8.013 -25.683 1.00 81.31 86 ILE A O 1
ATOM 697 N N . ARG A 1 87 ? 18.225 8.395 -23.590 1.00 83.50 87 ARG A N 1
ATOM 698 C CA . ARG A 1 87 ? 19.419 9.107 -23.146 1.00 83.50 87 ARG A CA 1
ATOM 699 C C . ARG A 1 87 ? 20.285 8.189 -22.289 1.00 83.50 87 ARG A C 1
ATOM 701 O O . ARG A 1 87 ? 19.798 7.239 -21.676 1.00 83.50 87 ARG A O 1
ATOM 708 N N . ILE A 1 88 ? 21.586 8.456 -22.252 1.00 84.62 88 ILE A N 1
ATOM 709 C CA . ILE A 1 88 ? 22.540 7.633 -21.491 1.00 84.62 88 ILE A CA 1
ATOM 710 C C . ILE A 1 88 ? 22.276 7.764 -19.988 1.00 84.62 88 ILE A C 1
ATOM 712 O O . ILE A 1 88 ? 22.416 6.795 -19.248 1.00 84.62 88 ILE A O 1
ATOM 716 N N . GLU A 1 89 ? 21.814 8.930 -19.548 1.00 84.50 89 GLU A N 1
ATOM 717 C CA . GLU A 1 89 ? 21.424 9.190 -18.166 1.00 84.50 89 GLU A CA 1
ATOM 718 C C . GLU A 1 89 ? 20.284 8.265 -17.721 1.00 84.50 89 GLU A C 1
ATOM 720 O O . GLU A 1 89 ? 20.276 7.809 -16.581 1.00 84.50 89 GLU A O 1
ATOM 725 N N . ASP A 1 90 ? 19.360 7.927 -18.628 1.00 83.69 90 ASP A N 1
ATOM 726 C CA . ASP A 1 90 ? 18.254 7.014 -18.329 1.00 83.69 90 ASP A CA 1
ATOM 727 C C . ASP A 1 90 ? 18.764 5.573 -18.131 1.00 83.69 90 ASP A C 1
ATOM 729 O O . ASP A 1 90 ? 18.246 4.839 -17.290 1.00 83.69 90 ASP A O 1
ATOM 733 N N . LEU A 1 91 ? 19.806 5.169 -18.870 1.00 88.06 91 LEU A N 1
ATOM 734 C CA . LEU A 1 91 ? 20.467 3.868 -18.707 1.00 88.06 91 LEU A CA 1
ATOM 735 C C . LEU A 1 91 ? 21.250 3.792 -17.397 1.00 88.06 91 LEU A C 1
ATOM 737 O O . LEU A 1 91 ? 21.108 2.814 -16.665 1.00 88.06 91 LEU A O 1
ATOM 741 N N . LEU A 1 92 ? 22.048 4.824 -17.104 1.00 88.75 92 LEU A N 1
ATOM 742 C CA . LEU A 1 92 ? 22.813 4.921 -15.860 1.00 88.75 92 LEU A CA 1
ATOM 743 C C . LEU A 1 92 ? 21.881 4.870 -14.654 1.00 88.75 92 LEU A C 1
ATOM 745 O O . LEU A 1 92 ? 22.094 4.059 -13.764 1.00 88.75 92 LEU A O 1
ATOM 749 N N . PHE A 1 93 ? 20.782 5.624 -14.688 1.00 86.69 93 PHE A N 1
ATOM 750 C CA . PHE A 1 93 ? 19.791 5.611 -13.619 1.00 86.69 93 PHE A CA 1
ATOM 751 C C . PHE A 1 93 ? 19.212 4.212 -13.362 1.00 86.69 93 PHE A C 1
ATOM 753 O O . PHE A 1 93 ? 19.095 3.799 -12.209 1.00 86.69 93 PHE A O 1
ATOM 760 N N . ILE A 1 94 ? 18.864 3.46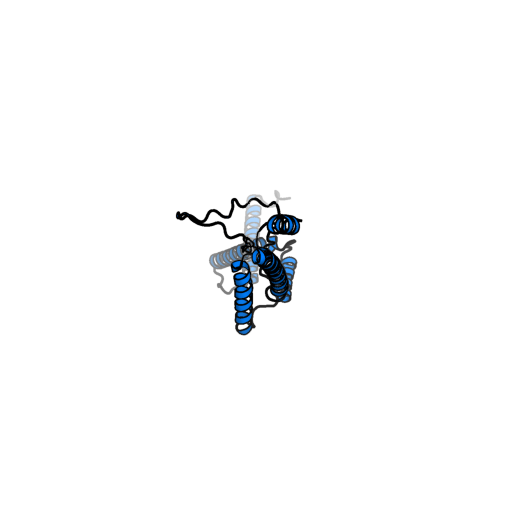4 -14.418 1.00 87.69 94 ILE A N 1
ATOM 761 C CA . ILE A 1 94 ? 18.361 2.088 -14.279 1.00 87.69 94 ILE A CA 1
ATOM 762 C C . ILE A 1 94 ? 19.424 1.189 -13.626 1.00 87.69 94 ILE A C 1
ATOM 764 O O . ILE A 1 94 ? 19.093 0.416 -12.727 1.00 87.69 94 ILE A O 1
ATOM 768 N N . VAL A 1 95 ? 20.685 1.292 -14.056 1.00 90.12 95 VAL A N 1
ATOM 769 C CA . VAL A 1 95 ? 21.796 0.494 -13.514 1.00 90.12 95 VAL A CA 1
ATOM 770 C C . VAL A 1 95 ? 22.088 0.849 -12.056 1.00 90.12 95 VAL A C 1
ATOM 772 O O . VAL A 1 95 ? 22.145 -0.061 -11.232 1.00 90.12 95 VAL A O 1
ATOM 775 N N . ASP A 1 96 ? 22.206 2.134 -11.723 1.00 89.19 96 ASP A N 1
ATOM 776 C CA . ASP A 1 96 ? 22.466 2.608 -10.359 1.00 89.19 96 ASP A CA 1
ATOM 777 C C . ASP A 1 96 ? 21.352 2.162 -9.406 1.00 89.19 96 ASP A C 1
ATOM 779 O O . ASP A 1 96 ? 21.629 1.630 -8.334 1.00 89.19 96 ASP A O 1
ATOM 783 N N . THR A 1 97 ? 20.093 2.266 -9.846 1.00 85.56 97 THR A N 1
ATOM 784 C CA . THR A 1 97 ? 18.931 1.790 -9.080 1.00 85.56 97 THR A CA 1
ATOM 785 C C . THR A 1 97 ? 19.005 0.281 -8.817 1.00 85.56 97 THR A C 1
ATOM 787 O O . THR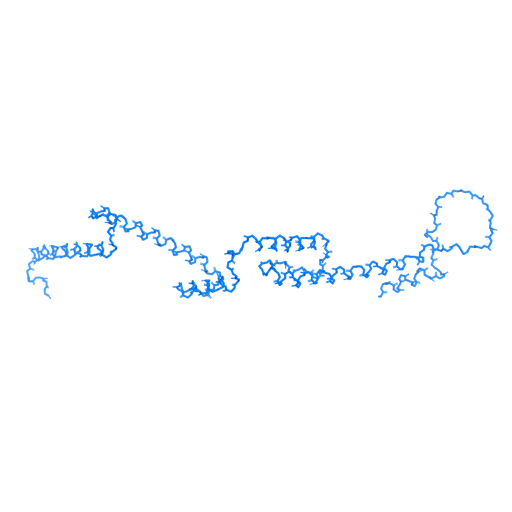 A 1 97 ? 18.712 -0.179 -7.715 1.00 85.56 97 THR A O 1
ATOM 790 N N . MET A 1 98 ? 19.387 -0.517 -9.822 1.00 87.31 98 MET A N 1
ATOM 791 C CA . MET A 1 98 ? 19.543 -1.967 -9.650 1.00 87.31 98 MET A CA 1
ATOM 792 C C . MET A 1 98 ? 20.703 -2.313 -8.714 1.00 87.31 98 MET A C 1
ATOM 794 O O . MET A 1 98 ? 20.569 -3.230 -7.907 1.00 87.31 98 MET A O 1
ATOM 798 N N . LEU A 1 99 ? 21.825 -1.597 -8.806 1.00 87.25 99 LEU A N 1
ATOM 799 C CA . LEU A 1 99 ? 22.981 -1.804 -7.934 1.00 87.25 99 LEU A CA 1
ATOM 800 C C . LEU A 1 99 ? 22.662 -1.455 -6.479 1.00 87.25 99 LEU A C 1
ATOM 802 O O . LEU A 1 99 ? 22.970 -2.251 -5.594 1.00 87.25 99 LEU A O 1
ATOM 806 N N . GLU A 1 100 ? 21.998 -0.324 -6.243 1.00 82.94 100 GLU A N 1
ATOM 807 C CA . GLU A 1 100 ? 21.575 0.097 -4.906 1.00 82.94 100 GLU A CA 1
ATOM 808 C C . GLU A 1 100 ? 20.623 -0.930 -4.274 1.00 82.94 100 GLU A C 1
ATOM 810 O O . GLU A 1 100 ? 20.811 -1.333 -3.127 1.00 82.94 100 GLU A O 1
ATOM 815 N N . GLU A 1 101 ? 19.641 -1.434 -5.027 1.00 74.94 101 GLU A N 1
ATOM 816 C CA . GLU A 1 101 ? 18.731 -2.470 -4.525 1.00 74.94 101 GLU A CA 1
ATOM 817 C C . GLU A 1 101 ? 19.467 -3.785 -4.221 1.00 74.94 101 GLU A C 1
ATOM 819 O O . GLU A 1 101 ? 19.213 -4.401 -3.186 1.00 74.94 101 GLU A O 1
ATOM 824 N N . VAL A 1 102 ? 20.387 -4.227 -5.085 1.00 75.25 102 VAL A N 1
ATOM 825 C CA . VAL A 1 102 ? 21.167 -5.457 -4.855 1.00 75.25 102 VAL A CA 1
ATOM 826 C C . VAL A 1 102 ? 22.064 -5.321 -3.621 1.00 75.25 102 VAL A C 1
ATOM 828 O O . VAL A 1 102 ? 22.133 -6.258 -2.825 1.00 75.25 102 VAL A O 1
ATOM 831 N N . GLU A 1 103 ? 22.689 -4.161 -3.411 1.00 74.62 103 GLU A N 1
ATOM 832 C CA . GLU A 1 103 ? 23.492 -3.895 -2.212 1.00 74.62 103 GLU A CA 1
ATOM 833 C C . GLU A 1 103 ? 22.625 -3.849 -0.939 1.00 74.62 103 GLU A C 1
ATOM 835 O O . GLU A 1 103 ? 23.007 -4.382 0.108 1.00 74.62 103 GLU A O 1
ATOM 840 N N . ASN A 1 104 ? 21.426 -3.266 -1.026 1.00 65.00 104 ASN A N 1
ATOM 841 C CA . ASN A 1 104 ? 20.484 -3.208 0.091 1.00 65.00 104 ASN A CA 1
ATOM 842 C C . ASN A 1 104 ? 19.913 -4.590 0.442 1.00 65.00 104 ASN A C 1
ATOM 844 O O . ASN A 1 104 ? 19.775 -4.909 1.621 1.00 65.00 104 ASN A O 1
ATOM 848 N N . LYS A 1 105 ? 19.664 -5.467 -0.540 1.00 59.75 105 LYS A N 1
ATOM 849 C CA . LYS A 1 105 ? 19.203 -6.854 -0.309 1.00 59.75 105 LYS A CA 1
ATOM 850 C C . LYS A 1 105 ? 20.174 -7.678 0.533 1.00 59.75 105 LYS A C 1
ATOM 852 O O . LYS A 1 105 ? 19.736 -8.561 1.270 1.00 59.75 105 LYS A O 1
ATOM 857 N N . GLU A 1 106 ? 21.471 -7.402 0.426 1.00 54.84 106 GLU A N 1
ATOM 858 C CA . GLU A 1 106 ? 22.507 -8.082 1.209 1.00 54.84 106 GLU A CA 1
ATOM 859 C C . GLU A 1 106 ? 22.516 -7.625 2.682 1.00 54.84 106 GLU A C 1
ATOM 861 O O . GLU A 1 106 ? 22.923 -8.378 3.568 1.00 54.84 106 GLU A O 1
ATOM 866 N N . LYS A 1 107 ? 22.001 -6.419 2.961 1.00 56.25 107 LYS A N 1
ATOM 867 C CA . LYS A 1 107 ? 21.916 -5.820 4.305 1.00 56.25 107 LYS A CA 1
ATOM 868 C C . LYS A 1 107 ? 20.526 -5.975 4.953 1.00 56.25 107 LYS A C 1
ATOM 870 O O . LYS A 1 107 ? 20.449 -6.088 6.175 1.00 56.25 107 LYS A O 1
ATOM 875 N N . ASP A 1 108 ? 19.454 -6.090 4.164 1.00 50.81 108 ASP A N 1
ATOM 876 C CA . ASP A 1 108 ? 18.049 -6.114 4.609 1.00 50.81 108 ASP A CA 1
ATOM 877 C C . ASP A 1 108 ? 17.336 -7.458 4.351 1.00 50.81 108 ASP A C 1
ATOM 879 O O . ASP A 1 108 ? 16.281 -7.546 3.717 1.00 50.81 108 ASP A O 1
ATOM 883 N N . SER A 1 109 ? 17.848 -8.538 4.948 1.00 54.56 109 SER A N 1
ATOM 884 C CA . SER A 1 109 ? 17.156 -9.847 4.983 1.00 54.56 109 SER A CA 1
ATOM 885 C C . SER A 1 109 ? 15.761 -9.827 5.650 1.00 54.56 109 SER A C 1
ATOM 887 O O . SER A 1 109 ? 15.043 -10.826 5.618 1.00 54.56 109 SER A O 1
ATOM 889 N N . ASN A 1 110 ? 15.358 -8.695 6.237 1.00 59.22 110 ASN A N 1
ATOM 890 C CA . ASN A 1 110 ? 14.104 -8.522 6.968 1.00 59.22 110 ASN A CA 1
ATOM 891 C C . ASN A 1 110 ? 12.945 -7.964 6.132 1.00 59.22 110 ASN A C 1
ATOM 893 O O . ASN A 1 110 ? 11.822 -7.918 6.639 1.00 59.22 110 ASN A O 1
ATOM 897 N N . VAL A 1 111 ? 13.163 -7.538 4.882 1.00 63.91 111 VAL A N 1
ATOM 898 C CA . VAL A 1 111 ? 12.060 -7.025 4.055 1.00 63.91 111 VAL A CA 1
ATOM 899 C C . VAL A 1 111 ? 11.217 -8.203 3.552 1.00 63.91 111 VAL A C 1
ATOM 901 O O . VAL A 1 111 ? 11.727 -9.061 2.822 1.00 63.91 111 VAL A O 1
ATOM 904 N N . PRO A 1 112 ? 9.921 -8.288 3.919 1.00 69.12 112 PRO A N 1
ATOM 905 C CA . PRO A 1 112 ? 9.069 -9.377 3.472 1.00 69.12 112 PRO A CA 1
ATOM 906 C C . PRO A 1 112 ? 8.992 -9.397 1.947 1.00 69.12 112 PRO A C 1
ATOM 908 O O . PRO A 1 112 ? 8.799 -8.364 1.306 1.00 69.12 112 PRO A O 1
ATOM 911 N N . ASN A 1 113 ? 9.110 -10.584 1.353 1.00 78.12 113 ASN A N 1
ATOM 912 C CA . ASN A 1 113 ? 8.985 -10.725 -0.094 1.00 78.12 113 ASN A CA 1
ATOM 913 C C . ASN A 1 113 ? 7.604 -10.238 -0.592 1.00 78.12 113 ASN A C 1
ATOM 915 O O . ASN A 1 113 ? 6.627 -10.184 0.162 1.00 78.12 113 ASN A O 1
ATOM 919 N N . LEU A 1 114 ? 7.505 -9.934 -1.890 1.00 79.38 114 LEU A N 1
ATOM 920 C CA . LEU A 1 114 ? 6.283 -9.403 -2.506 1.00 79.38 114 LEU A CA 1
ATOM 921 C C . LEU A 1 114 ? 5.043 -10.273 -2.240 1.00 79.38 114 LEU A C 1
ATOM 923 O O . LEU A 1 114 ? 3.958 -9.737 -2.025 1.00 79.38 114 LEU A O 1
ATOM 927 N N . LYS A 1 115 ? 5.193 -11.605 -2.209 1.00 81.75 115 LYS A N 1
ATOM 928 C CA . LYS A 1 115 ? 4.079 -12.523 -1.922 1.00 81.75 115 LYS A CA 1
ATOM 929 C C . LYS A 1 115 ? 3.585 -12.353 -0.487 1.00 81.75 115 LYS A C 1
ATOM 931 O O . LYS A 1 115 ? 2.379 -12.341 -0.261 1.00 81.75 115 LYS A O 1
ATOM 936 N N . THR A 1 116 ? 4.495 -12.179 0.470 1.00 86.12 116 THR A N 1
ATOM 937 C CA . THR A 1 116 ? 4.153 -11.910 1.870 1.00 86.12 116 THR A CA 1
ATOM 938 C C . THR A 1 116 ? 3.448 -10.564 2.013 1.00 86.12 116 THR A C 1
ATOM 940 O O . THR A 1 116 ? 2.410 -10.497 2.667 1.00 86.12 116 THR A O 1
ATOM 943 N N . LEU A 1 117 ? 3.935 -9.509 1.351 1.00 88.38 117 LEU A N 1
ATOM 944 C CA . LEU A 1 117 ? 3.278 -8.195 1.362 1.00 88.38 117 LEU A CA 1
ATOM 945 C C . LEU A 1 117 ? 1.867 -8.259 0.758 1.00 88.38 117 LEU A C 1
ATOM 947 O O . LEU A 1 117 ? 0.913 -7.760 1.353 1.00 88.38 117 LEU A O 1
ATOM 951 N N . GLN A 1 118 ? 1.704 -8.939 -0.379 1.00 88.19 118 GLN A N 1
ATOM 952 C CA . GLN A 1 118 ? 0.391 -9.161 -0.990 1.00 88.19 118 GLN A CA 1
ATOM 953 C C . GLN A 1 118 ? -0.539 -9.982 -0.092 1.00 88.19 118 GLN A C 1
ATOM 955 O O . GLN A 1 118 ? -1.731 -9.682 -0.021 1.00 88.19 118 GLN A O 1
ATOM 960 N N . ALA A 1 119 ? -0.018 -10.990 0.613 1.00 91.69 119 ALA A N 1
ATOM 961 C CA . ALA A 1 119 ? -0.794 -11.780 1.563 1.00 91.69 119 ALA A CA 1
ATOM 962 C C . ALA A 1 119 ? -1.258 -10.934 2.759 1.00 91.69 119 ALA A C 1
ATOM 964 O O . ALA A 1 119 ? -2.424 -11.025 3.140 1.00 91.69 119 ALA A O 1
ATOM 965 N N . ILE A 1 120 ? -0.389 -10.070 3.299 1.00 93.06 120 ILE A N 1
ATOM 966 C CA . ILE A 1 120 ? -0.731 -9.126 4.375 1.00 93.06 120 ILE A CA 1
ATOM 967 C C . ILE A 1 120 ? -1.854 -8.192 3.921 1.00 93.06 120 ILE A C 1
ATOM 969 O O . ILE A 1 120 ? -2.873 -8.073 4.602 1.00 93.06 120 ILE A O 1
ATOM 973 N N . VAL A 1 121 ? -1.707 -7.577 2.746 1.00 94.06 121 VAL A N 1
ATOM 974 C CA . VAL A 1 121 ? -2.723 -6.671 2.198 1.00 94.06 121 VAL A CA 1
ATOM 975 C C . VAL A 1 121 ? -4.035 -7.411 1.929 1.00 94.06 121 VAL A C 1
ATOM 977 O O . VAL A 1 121 ? -5.094 -6.944 2.339 1.00 94.06 121 VAL A O 1
ATOM 980 N N . SER A 1 122 ? -3.975 -8.603 1.331 1.00 94.31 122 SER A N 1
ATOM 981 C CA . SER A 1 122 ? -5.162 -9.431 1.077 1.00 94.31 122 SER A CA 1
ATOM 982 C C . SER A 1 122 ? -5.878 -9.815 2.371 1.00 94.31 122 SER A C 1
ATOM 984 O O . SER A 1 122 ? -7.107 -9.876 2.412 1.00 94.31 122 SER A O 1
ATOM 986 N N . HIS A 1 123 ? -5.124 -10.086 3.436 1.00 95.94 123 HIS A N 1
ATOM 987 C CA . HIS A 1 123 ? -5.691 -10.411 4.737 1.00 95.94 123 HIS A CA 1
ATOM 988 C C . HIS A 1 123 ? -6.386 -9.199 5.361 1.00 95.94 123 HIS A C 1
ATOM 990 O O . HIS A 1 123 ? -7.529 -9.321 5.796 1.00 95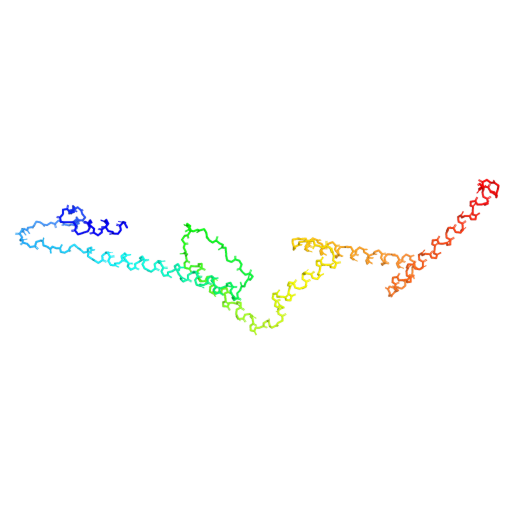.94 123 HIS A O 1
ATOM 996 N N . PHE A 1 124 ? -5.755 -8.023 5.319 1.00 96.44 124 PHE A N 1
ATOM 997 C CA . PHE A 1 124 ? -6.377 -6.771 5.751 1.00 96.44 124 PHE A CA 1
ATOM 998 C C . PHE A 1 124 ? -7.674 -6.490 4.979 1.00 96.44 124 PHE A C 1
ATOM 1000 O O . PHE A 1 124 ? -8.701 -6.179 5.579 1.00 96.44 124 PHE A O 1
ATOM 1007 N N . GLN A 1 125 ? -7.655 -6.661 3.655 1.00 95.81 125 GLN A N 1
ATOM 1008 C CA . GLN A 1 125 ? -8.834 -6.452 2.817 1.00 95.81 125 GLN A CA 1
ATOM 1009 C C . GLN A 1 125 ? -10.001 -7.367 3.200 1.00 95.81 125 GLN A C 1
ATOM 1011 O O . GLN A 1 125 ? -11.138 -6.909 3.219 1.00 95.81 125 GLN A O 1
ATOM 1016 N N . LYS A 1 126 ? -9.729 -8.632 3.542 1.00 96.25 126 LYS A N 1
ATOM 1017 C CA . LYS A 1 126 ? -10.755 -9.575 4.015 1.00 96.25 126 LYS A CA 1
ATOM 1018 C C . LYS A 1 126 ? -11.255 -9.255 5.422 1.00 96.25 126 LYS A C 1
ATOM 1020 O O . LYS A 1 126 ? -12.434 -9.423 5.683 1.00 96.25 126 LYS A O 1
ATOM 1025 N N . LEU A 1 127 ? -10.370 -8.829 6.322 1.00 96.88 127 LEU A N 1
ATOM 1026 C CA . LEU A 1 127 ? -10.725 -8.547 7.716 1.00 96.88 127 LEU A CA 1
ATOM 1027 C C . LEU A 1 127 ? -11.590 -7.287 7.856 1.00 96.88 127 LEU A C 1
ATOM 1029 O O . LEU A 1 127 ? -12.419 -7.209 8.757 1.00 96.88 127 LEU A O 1
ATOM 1033 N N . PHE A 1 128 ? -11.381 -6.304 6.977 1.00 95.75 128 PHE A N 1
ATOM 1034 C CA . PHE A 1 128 ? -12.028 -4.992 7.051 1.00 95.75 128 PHE A CA 1
ATOM 1035 C C . PHE A 1 128 ? -12.940 -4.671 5.858 1.00 95.75 128 PHE A C 1
ATOM 1037 O O . PHE A 1 128 ? -13.298 -3.501 5.684 1.00 95.75 128 PHE A O 1
ATOM 1044 N N . ASP A 1 129 ? -13.297 -5.686 5.062 1.00 95.81 129 ASP A N 1
ATOM 1045 C CA . ASP A 1 129 ? -14.193 -5.618 3.899 1.00 95.81 129 ASP A CA 1
ATOM 1046 C C . ASP A 1 129 ? -13.802 -4.540 2.873 1.00 95.81 129 ASP A C 1
ATOM 1048 O O . ASP A 1 129 ? -14.605 -3.703 2.455 1.00 95.81 129 ASP A O 1
ATOM 1052 N N . VAL A 1 130 ? -12.533 -4.544 2.457 1.00 96.00 130 VAL A N 1
ATOM 1053 C CA . VAL A 1 130 ? -11.985 -3.560 1.514 1.00 96.00 130 VAL A CA 1
ATOM 1054 C C . VAL A 1 130 ? -11.892 -4.147 0.101 1.00 96.00 130 VAL A C 1
ATOM 1056 O O . VAL A 1 130 ? -11.022 -4.980 -0.165 1.00 96.00 130 VAL A O 1
ATOM 1059 N N . PRO A 1 131 ? -12.700 -3.668 -0.861 1.00 89.06 131 PRO A N 1
ATOM 1060 C CA . PRO A 1 131 ? -12.801 -4.287 -2.182 1.00 89.06 131 PRO A CA 1
ATOM 1061 C C . PRO A 1 131 ? -11.597 -4.021 -3.099 1.00 89.06 131 PRO A C 1
ATOM 1063 O O . PRO A 1 131 ? -11.410 -4.736 -4.079 1.00 89.06 131 PRO A O 1
ATOM 1066 N N . SER A 1 132 ? -10.776 -3.000 -2.824 1.00 91.88 132 SER A N 1
ATOM 1067 C CA . SER A 1 132 ? -9.640 -2.629 -3.681 1.00 91.88 132 SER A CA 1
ATOM 1068 C C . SER A 1 132 ? -8.419 -2.178 -2.887 1.00 91.88 132 SER A C 1
ATOM 1070 O O . SER A 1 132 ? -8.546 -1.662 -1.778 1.00 91.88 132 SER A O 1
ATOM 1072 N N . LEU A 1 133 ? -7.234 -2.305 -3.492 1.00 89.81 133 LEU A N 1
ATOM 1073 C CA . LEU A 1 133 ? -5.971 -1.858 -2.899 1.00 89.81 133 LEU A CA 1
ATOM 1074 C C . LEU A 1 133 ? -5.998 -0.365 -2.531 1.00 89.81 133 LEU A C 1
ATOM 1076 O O . LEU A 1 133 ? -5.540 0.017 -1.460 1.00 89.81 133 LEU A O 1
ATOM 1080 N N . ASN A 1 134 ? -6.608 0.471 -3.375 1.00 91.06 134 ASN A N 1
ATOM 1081 C CA . ASN A 1 134 ? -6.729 1.913 -3.132 1.00 91.06 134 ASN A CA 1
ATOM 1082 C C . ASN A 1 134 ? -7.564 2.235 -1.883 1.00 91.06 134 ASN A C 1
ATOM 1084 O O . ASN A 1 134 ? -7.378 3.283 -1.271 1.00 91.06 134 ASN A O 1
ATOM 1088 N N . GLY A 1 135 ? -8.473 1.336 -1.492 1.00 92.56 135 GLY A N 1
ATOM 1089 C CA . GLY A 1 135 ? -9.278 1.475 -0.281 1.00 92.56 135 GLY A CA 1
ATOM 1090 C C . GLY A 1 135 ? -8.540 1.092 1.003 1.00 92.56 135 GLY A C 1
ATOM 1091 O O . GLY A 1 135 ? -9.021 1.418 2.085 1.00 92.56 135 GLY A O 1
ATOM 1092 N N . VAL A 1 136 ? -7.379 0.431 0.911 1.00 94.50 136 VAL A N 1
ATOM 1093 C CA . VAL A 1 136 ? -6.649 -0.084 2.082 1.00 94.50 136 VAL A CA 1
ATOM 1094 C C . VAL A 1 136 ? -6.187 1.054 2.978 1.00 94.50 136 VAL A C 1
ATOM 1096 O O . VAL A 1 136 ? -6.447 1.023 4.176 1.00 94.50 136 VAL A O 1
ATOM 1099 N N . TYR A 1 137 ? -5.560 2.083 2.407 1.00 93.81 137 TYR A N 1
ATOM 1100 C CA . TYR A 1 137 ? -5.047 3.208 3.187 1.00 93.81 137 TYR A CA 1
ATOM 1101 C C . TYR A 1 137 ? -6.165 4.029 3.861 1.00 93.81 137 TYR A C 1
ATOM 1103 O O . TYR A 1 137 ? -6.100 4.204 5.081 1.00 93.81 137 TYR A O 1
ATOM 1111 N N . PRO A 1 138 ? -7.231 4.464 3.150 1.00 95.81 138 PRO A N 1
ATOM 1112 C CA . PRO A 1 138 ? -8.374 5.112 3.793 1.00 95.81 138 PRO A CA 1
ATOM 1113 C C . PRO A 1 138 ? -9.000 4.262 4.902 1.00 95.81 138 PRO A C 1
ATOM 1115 O O . PRO A 1 138 ? -9.264 4.774 5.990 1.00 95.81 138 PRO A O 1
ATOM 1118 N N . ARG A 1 139 ? -9.185 2.955 4.661 1.00 96.38 139 ARG A N 1
ATOM 1119 C CA . ARG A 1 139 ? -9.774 2.056 5.659 1.00 96.38 139 ARG A CA 1
ATOM 1120 C C . ARG A 1 139 ? -8.877 1.885 6.879 1.00 96.38 139 ARG A C 1
ATOM 1122 O O . ARG A 1 139 ? -9.367 1.887 8.000 1.00 96.38 139 ARG A O 1
ATOM 1129 N N . MET A 1 140 ? -7.572 1.751 6.674 1.00 95.31 140 MET A N 1
ATOM 1130 C CA . MET A 1 140 ? -6.597 1.647 7.756 1.00 95.31 140 MET A CA 1
ATOM 1131 C C . MET A 1 140 ? -6.635 2.890 8.645 1.00 95.31 140 MET A C 1
ATOM 1133 O O . MET A 1 140 ? -6.709 2.762 9.865 1.00 95.31 140 MET A O 1
ATOM 1137 N N . ASN A 1 141 ? -6.658 4.083 8.046 1.00 96.31 141 ASN A N 1
ATOM 1138 C CA . ASN A 1 141 ? -6.781 5.329 8.797 1.00 96.31 141 ASN A CA 1
ATOM 1139 C C . ASN A 1 141 ? -8.069 5.359 9.634 1.00 96.31 141 ASN A C 1
ATOM 1141 O O . ASN A 1 141 ? -8.023 5.667 10.819 1.00 96.31 141 ASN A O 1
ATOM 1145 N N . GLU A 1 142 ? -9.200 4.959 9.048 1.00 96.00 142 GLU A N 1
ATOM 1146 C CA . GLU A 1 142 ? -10.476 4.872 9.762 1.00 96.00 142 GLU A CA 1
ATOM 1147 C C . GLU A 1 142 ? -10.418 3.911 10.962 1.00 96.00 142 GLU A C 1
ATOM 1149 O O . GLU A 1 142 ? -10.903 4.249 12.043 1.00 96.00 142 GLU A O 1
ATOM 1154 N N . VAL A 1 143 ? -9.801 2.734 10.801 1.00 96.12 143 VAL A N 1
ATOM 1155 C CA . VAL A 1 143 ? -9.619 1.760 11.892 1.00 96.12 143 VAL A CA 1
ATOM 1156 C C . VAL A 1 143 ? -8.816 2.373 13.039 1.00 96.12 143 VAL A C 1
ATOM 1158 O O . VAL A 1 143 ? -9.222 2.256 14.196 1.00 96.12 143 VAL A O 1
ATOM 1161 N N . TYR A 1 144 ? -7.713 3.061 12.737 1.00 96.31 144 TYR A N 1
ATOM 1162 C CA . TYR A 1 144 ? -6.889 3.709 13.760 1.00 96.31 144 TYR A CA 1
ATOM 1163 C C . TYR A 1 144 ? -7.599 4.876 14.445 1.00 96.31 144 TYR A C 1
ATOM 1165 O O . TYR A 1 144 ? -7.512 4.996 15.668 1.00 96.31 144 TYR A O 1
ATOM 1173 N N . THR A 1 145 ? -8.336 5.698 13.695 1.00 96.25 145 THR A N 1
ATOM 1174 C CA . THR A 1 145 ? -9.148 6.778 14.267 1.00 96.25 145 THR A CA 1
ATOM 1175 C C . THR A 1 145 ? -10.189 6.219 15.233 1.00 96.25 145 THR A C 1
ATOM 1177 O O . THR A 1 145 ? -10.200 6.612 16.398 1.00 96.25 145 THR A O 1
ATOM 1180 N N . ARG A 1 146 ? -10.986 5.230 14.806 1.00 95.88 146 ARG A N 1
ATOM 1181 C CA . ARG A 1 146 ? -12.011 4.605 15.660 1.00 95.88 146 ARG A CA 1
ATOM 1182 C C . ARG A 1 146 ? -11.413 3.933 16.895 1.00 95.88 146 ARG A C 1
ATOM 1184 O O . ARG A 1 146 ? -12.000 4.000 17.970 1.00 95.88 146 ARG A O 1
ATOM 1191 N N . LEU A 1 147 ? -10.247 3.296 16.769 1.00 95.75 147 LEU A N 1
ATOM 1192 C CA . LEU A 1 147 ? -9.556 2.689 17.908 1.00 95.75 147 LEU A CA 1
ATOM 1193 C C . LEU A 1 147 ? -9.105 3.750 18.922 1.00 95.75 147 LEU A C 1
ATOM 1195 O O . LEU A 1 147 ? -9.265 3.559 20.127 1.00 95.75 147 LEU A O 1
ATOM 1199 N N . GLY A 1 148 ? -8.569 4.875 18.442 1.00 94.94 148 GLY A N 1
ATOM 1200 C CA . GLY A 1 148 ? -8.200 6.011 19.287 1.00 94.94 148 GLY A CA 1
ATOM 1201 C C . GLY A 1 148 ? -9.405 6.613 20.011 1.00 94.94 148 GLY A C 1
ATOM 1202 O O . GLY A 1 148 ? -9.350 6.831 21.222 1.00 94.94 148 GLY A O 1
ATOM 1203 N N . GLU A 1 149 ? -10.510 6.812 19.294 1.00 96.56 149 GLU A N 1
ATOM 1204 C CA . GLU A 1 149 ? -11.780 7.284 19.857 1.00 96.56 149 GLU A CA 1
ATOM 1205 C C . GLU A 1 149 ? -12.326 6.320 20.915 1.00 96.56 149 GLU A C 1
ATOM 1207 O O . GLU A 1 149 ? -12.693 6.754 22.007 1.00 96.56 149 GLU A O 1
ATOM 1212 N N . MET A 1 150 ? -12.319 5.012 20.634 1.00 94.31 150 MET A N 1
ATOM 1213 C CA . MET A 1 150 ? -12.781 3.988 21.571 1.00 94.31 150 MET A CA 1
ATOM 1214 C C . MET A 1 150 ? -11.927 3.967 22.841 1.00 94.31 150 MET A C 1
ATOM 1216 O O . MET A 1 150 ? -12.477 3.973 23.938 1.00 94.31 150 MET A O 1
ATOM 1220 N N . ASN A 1 151 ? -10.598 4.007 22.718 1.00 93.88 151 ASN A N 1
ATOM 1221 C CA . ASN A 1 151 ? -9.702 4.056 23.877 1.00 93.88 151 ASN A CA 1
ATOM 1222 C C . ASN A 1 151 ? -9.932 5.313 24.725 1.00 93.88 151 ASN A C 1
ATOM 1224 O O . ASN A 1 151 ? -9.927 5.239 25.954 1.00 93.88 151 ASN A O 1
ATOM 1228 N N . ASN A 1 152 ? -10.175 6.458 24.083 1.00 95.62 152 ASN A N 1
ATOM 1229 C CA . ASN A 1 152 ? -10.501 7.690 24.791 1.00 95.62 152 ASN A CA 1
ATOM 1230 C C . ASN A 1 152 ? -11.849 7.590 25.521 1.00 95.62 152 ASN A C 1
ATOM 1232 O O . ASN A 1 152 ? -11.941 7.970 26.684 1.00 95.62 152 ASN A O 1
ATOM 1236 N N . ALA A 1 153 ? -12.877 7.038 24.871 1.00 95.12 153 ALA A N 1
ATOM 1237 C CA . ALA A 1 153 ? -14.186 6.827 25.485 1.00 95.12 153 ALA A CA 1
ATOM 1238 C C . ALA A 1 153 ? -14.105 5.871 26.686 1.00 95.12 153 ALA A C 1
ATOM 1240 O O . ALA A 1 153 ? -14.666 6.165 27.739 1.00 95.12 153 ALA A O 1
ATOM 1241 N N . VAL A 1 154 ? -13.368 4.764 26.548 1.00 94.69 154 VAL A N 1
ATOM 1242 C CA . VAL A 1 154 ? -13.122 3.803 27.633 1.00 94.69 154 VAL A CA 1
ATOM 1243 C C . VAL A 1 154 ? -12.447 4.491 28.814 1.00 94.69 154 VAL A C 1
ATOM 1245 O O . VAL A 1 154 ? -12.958 4.390 29.924 1.00 94.69 154 VAL A O 1
ATOM 1248 N N . ARG A 1 155 ? -11.366 5.245 28.583 1.00 94.88 155 ARG A N 1
ATOM 1249 C CA . ARG A 1 155 ? -10.668 5.985 29.643 1.00 94.88 155 ARG A CA 1
ATOM 1250 C C . ARG A 1 155 ? -11.584 6.990 30.342 1.00 94.88 155 ARG A C 1
ATOM 1252 O O . ARG A 1 155 ? -11.656 6.984 31.563 1.00 94.88 155 ARG A O 1
ATOM 1259 N N . ASN A 1 156 ? -12.326 7.797 29.585 1.00 95.12 156 ASN A N 1
ATOM 1260 C CA . ASN A 1 156 ? -13.239 8.788 30.161 1.00 95.12 156 ASN A CA 1
ATOM 1261 C C . ASN A 1 156 ? -14.327 8.128 31.023 1.00 95.12 156 ASN A C 1
ATOM 1263 O O . ASN A 1 156 ? -14.686 8.646 32.076 1.00 95.12 156 ASN A O 1
ATOM 1267 N N . LEU A 1 157 ? -14.854 6.978 30.590 1.00 94.62 157 LEU A N 1
ATOM 1268 C CA . LEU A 1 157 ? -15.832 6.216 31.365 1.00 94.62 157 LEU A CA 1
ATOM 1269 C C . LEU A 1 157 ? -15.206 5.564 32.604 1.00 94.62 157 LEU A C 1
ATOM 1271 O O . LEU A 1 157 ? -15.858 5.529 33.643 1.00 94.62 157 LEU A O 1
ATOM 1275 N N . GLN A 1 158 ? -13.966 5.070 32.524 1.00 95.31 158 GLN A N 1
ATOM 1276 C CA . GLN A 1 158 ? -13.238 4.575 33.698 1.00 95.31 158 GLN A CA 1
ATOM 1277 C C . GLN A 1 158 ? -13.047 5.691 34.727 1.00 95.31 158 GLN A C 1
ATOM 1279 O O . GLN A 1 158 ? -13.357 5.478 35.892 1.00 95.31 158 GLN A O 1
ATOM 1284 N N . GLU A 1 159 ? -12.610 6.877 34.297 1.00 95.12 159 GLU A N 1
ATOM 1285 C CA . GLU A 1 159 ? -12.431 8.043 35.171 1.00 95.12 159 GLU A CA 1
ATOM 1286 C C . GLU A 1 159 ? -13.752 8.476 35.816 1.00 95.12 159 GLU A C 1
ATOM 1288 O O . GLU A 1 159 ? -13.810 8.655 37.030 1.00 95.12 159 GLU A O 1
ATOM 1293 N N . LEU A 1 160 ? -14.832 8.583 35.032 1.00 94.38 160 LEU A N 1
ATOM 1294 C CA . LEU A 1 160 ? -16.147 8.994 35.535 1.00 94.38 160 LEU A CA 1
ATOM 1295 C C . LEU A 1 160 ? -16.747 7.996 36.536 1.00 94.38 160 LEU A C 1
ATOM 1297 O O . LEU A 1 160 ? -17.475 8.392 37.442 1.00 94.38 160 LEU A O 1
ATOM 1301 N N . LEU A 1 161 ? -16.476 6.705 36.347 1.00 93.69 161 LEU A N 1
ATOM 1302 C CA . LEU A 1 161 ? -16.946 5.628 37.221 1.00 93.69 161 LEU A CA 1
ATOM 1303 C C . LEU A 1 161 ? -15.934 5.270 38.318 1.00 93.69 161 LEU A C 1
ATOM 1305 O O . LEU A 1 161 ? -16.151 4.288 39.028 1.00 93.69 161 LEU A O 1
ATOM 1309 N N . GLU A 1 162 ? -14.833 6.021 38.419 1.00 94.31 162 GLU A N 1
ATOM 1310 C CA . GLU A 1 162 ? -13.732 5.795 39.363 1.00 94.31 162 GLU A CA 1
ATOM 1311 C C . GLU A 1 162 ? -13.185 4.352 39.328 1.00 94.31 162 GLU A C 1
ATOM 1313 O O . GLU A 1 162 ? -12.802 3.766 40.342 1.00 94.31 162 GLU A O 1
ATOM 1318 N N . LEU A 1 163 ? -13.156 3.753 38.135 1.00 94.12 163 LEU A N 1
ATOM 1319 C CA . LEU A 1 163 ? -12.591 2.428 37.901 1.00 94.12 163 LEU A CA 1
ATOM 1320 C C . LEU A 1 163 ? -11.078 2.524 37.699 1.00 94.12 163 LEU A C 1
ATOM 1322 O O . LEU A 1 163 ? -10.569 3.470 37.102 1.00 94.12 163 LEU A O 1
ATOM 1326 N N . ASP A 1 164 ? -10.352 1.493 38.131 1.00 93.00 164 ASP A N 1
ATOM 1327 C CA . ASP A 1 164 ? -8.914 1.421 37.886 1.00 93.00 164 ASP A CA 1
ATOM 1328 C C . ASP A 1 164 ? -8.612 1.393 36.377 1.00 93.00 164 ASP A C 1
ATOM 1330 O O . ASP A 1 164 ? -9.309 0.724 35.610 1.00 93.00 164 ASP A O 1
ATOM 1334 N N . SER A 1 165 ? -7.546 2.074 35.951 1.00 87.62 165 SER A N 1
ATOM 1335 C CA . SER A 1 165 ? -7.152 2.175 34.534 1.00 87.62 165 SER A CA 1
ATOM 1336 C C . SER A 1 165 ? -6.838 0.824 33.869 1.00 87.62 165 SER A C 1
ATOM 1338 O O . SER A 1 165 ? -6.954 0.693 32.650 1.00 87.62 165 SER A O 1
ATOM 1340 N N . SER A 1 166 ? -6.493 -0.204 34.653 1.00 90.19 166 SER A N 1
ATOM 1341 C CA . SER A 1 166 ? -6.281 -1.574 34.167 1.00 90.19 166 SER A CA 1
ATOM 1342 C C . SER A 1 166 ? -7.570 -2.405 34.088 1.00 90.19 166 SER A C 1
ATOM 1344 O O . SER A 1 166 ? -7.545 -3.559 33.649 1.00 90.19 166 SER A O 1
ATOM 1346 N N . SER A 1 167 ? -8.714 -1.833 34.480 1.00 91.81 167 SER A N 1
ATOM 1347 C CA . SER A 1 167 ? -10.008 -2.516 34.455 1.00 91.81 167 SER A CA 1
ATOM 1348 C C . SER A 1 167 ? -10.383 -2.927 33.035 1.00 91.81 167 SER A C 1
ATOM 1350 O O . SER A 1 167 ? -10.398 -2.116 32.110 1.00 91.81 167 SER A O 1
ATOM 1352 N N . SER A 1 168 ? -10.749 -4.198 32.864 1.00 93.50 168 SER A N 1
ATOM 1353 C CA . SER A 1 168 ? -11.157 -4.720 31.557 1.00 93.50 168 SER A CA 1
ATOM 1354 C C . SER A 1 168 ? -12.420 -4.033 31.017 1.00 93.50 168 SER A C 1
ATOM 1356 O O . SER A 1 168 ? -13.304 -3.631 31.778 1.00 93.50 168 SER A O 1
ATOM 1358 N N . LEU A 1 169 ? -12.559 -4.007 29.687 1.00 93.00 169 LEU A N 1
ATOM 1359 C CA . LEU A 1 169 ? -13.756 -3.492 29.011 1.00 93.00 169 LEU A CA 1
ATOM 1360 C C . LEU A 1 169 ? -15.045 -4.182 29.494 1.00 93.00 169 LEU A C 1
ATOM 1362 O O . LEU A 1 169 ? -16.078 -3.537 29.629 1.00 93.00 169 LEU A O 1
ATOM 1366 N N . CYS A 1 170 ? -14.979 -5.480 29.809 1.00 94.06 170 CYS A N 1
ATOM 1367 C CA . CYS A 1 170 ? -16.116 -6.240 30.333 1.00 94.06 170 CYS A CA 1
ATOM 1368 C C . CYS A 1 170 ? -16.594 -5.697 31.689 1.00 94.06 170 CYS A C 1
ATOM 1370 O O . CYS A 1 170 ? -17.794 -5.521 31.898 1.00 94.06 170 CYS A O 1
ATOM 1372 N N . VAL A 1 171 ? -15.660 -5.384 32.594 1.00 94.19 171 VAL A N 1
ATOM 1373 C CA . VAL A 1 171 ? -15.983 -4.804 33.907 1.00 94.19 171 VAL A CA 1
ATOM 1374 C C . VAL A 1 171 ? -16.627 -3.434 33.733 1.00 94.19 171 VAL A C 1
ATOM 1376 O O . VAL A 1 171 ? -17.678 -3.193 34.318 1.00 94.19 171 VAL A O 1
ATOM 1379 N N . LEU A 1 172 ? -16.057 -2.582 32.877 1.00 95.56 172 LEU A N 1
ATOM 1380 C CA . LEU A 1 172 ? -16.612 -1.262 32.585 1.00 95.56 172 LEU A CA 1
ATOM 1381 C C . LEU A 1 172 ? -18.049 -1.345 32.062 1.00 95.56 172 LEU A C 1
ATOM 1383 O O . LEU A 1 172 ? -18.941 -0.703 32.613 1.00 95.56 172 LEU A O 1
ATOM 1387 N N . VAL A 1 173 ? -18.290 -2.176 31.044 1.00 94.94 173 VAL A N 1
ATOM 1388 C CA . VAL A 1 173 ? -19.626 -2.345 30.450 1.00 94.94 173 VAL A CA 1
ATOM 1389 C C . VAL A 1 173 ? -20.617 -2.904 31.472 1.00 94.94 173 VAL A C 1
ATOM 1391 O O . VAL A 1 173 ? -21.757 -2.448 31.532 1.00 94.94 173 VAL A O 1
ATOM 1394 N N . ASN A 1 174 ? -20.196 -3.848 32.317 1.00 95.88 174 ASN A N 1
ATOM 1395 C CA . ASN A 1 174 ? -21.054 -4.400 33.364 1.00 95.88 174 ASN A CA 1
ATOM 1396 C C . ASN A 1 174 ? -21.404 -3.352 34.434 1.00 95.88 174 ASN A C 1
ATOM 1398 O O . ASN A 1 174 ? -22.548 -3.293 34.882 1.00 95.88 174 ASN A O 1
ATOM 1402 N N . THR A 1 175 ? -20.449 -2.508 34.833 1.00 95.00 175 THR A N 1
ATOM 1403 C CA . THR A 1 175 ? -20.690 -1.413 35.784 1.00 95.00 175 THR A CA 1
ATOM 1404 C C . THR A 1 175 ? -21.666 -0.391 35.208 1.00 95.00 175 THR A C 1
ATOM 1406 O O . THR A 1 175 ? -22.649 -0.062 35.872 1.00 95.00 175 THR A O 1
ATOM 1409 N N . VAL A 1 176 ? -21.466 0.036 33.955 1.00 94.88 176 VAL A N 1
ATOM 1410 C CA . VAL A 1 176 ? -22.414 0.914 33.246 1.00 94.88 176 VAL A CA 1
ATOM 1411 C C . VAL A 1 176 ? -23.800 0.267 33.179 1.00 94.88 176 VAL A C 1
ATOM 1413 O O . VAL A 1 176 ? -24.792 0.904 33.519 1.00 94.88 176 VAL A O 1
ATOM 1416 N N . GLY A 1 177 ? -23.882 -1.017 32.818 1.00 95.25 177 GLY A N 1
ATOM 1417 C CA . GLY A 1 177 ? -25.149 -1.747 32.738 1.00 95.25 177 GLY A CA 1
ATOM 1418 C C . GLY A 1 177 ? -25.894 -1.824 34.075 1.00 95.25 177 GLY A C 1
ATOM 1419 O O . GLY A 1 177 ? -27.107 -1.614 34.117 1.00 95.25 177 GLY A O 1
ATOM 1420 N N . LYS A 1 178 ? -25.179 -2.065 35.182 1.00 94.88 178 LYS A N 1
ATOM 1421 C CA . LYS A 1 178 ? -25.757 -2.038 36.537 1.00 94.88 178 LYS A CA 1
ATOM 1422 C C . LYS A 1 178 ? -26.276 -0.652 36.909 1.00 94.88 178 LYS A C 1
ATOM 1424 O O . LYS A 1 178 ? -27.357 -0.559 37.482 1.00 94.88 178 LYS A O 1
ATOM 1429 N N . LEU A 1 179 ? -25.538 0.402 36.560 1.00 94.25 179 LEU A N 1
ATOM 1430 C CA . LEU A 1 179 ? -25.932 1.785 36.820 1.00 94.25 179 LEU A CA 1
ATOM 1431 C C . LEU A 1 179 ? -27.200 2.160 36.041 1.00 94.25 179 LEU A C 1
ATOM 1433 O O . LEU A 1 179 ? -28.141 2.692 36.623 1.00 94.25 179 LEU A O 1
ATOM 1437 N N . CYS A 1 180 ? -27.276 1.800 34.756 1.00 93.94 180 CYS A N 1
ATOM 1438 C CA . CYS A 1 180 ? -28.483 1.994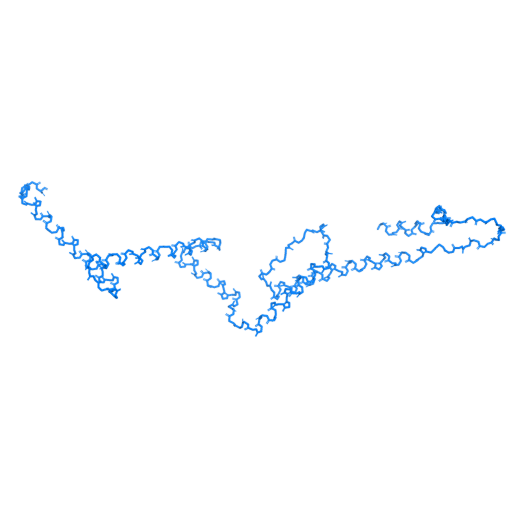 33.952 1.00 93.94 180 CYS A CA 1
ATOM 1439 C C . CYS A 1 180 ? -29.691 1.255 34.539 1.00 93.94 180 CYS A C 1
ATOM 1441 O O . CYS A 1 180 ? -30.790 1.804 34.556 1.00 93.94 180 CYS A O 1
ATOM 1443 N N . LYS A 1 181 ? -29.497 0.027 35.036 1.00 94.50 181 LYS A N 1
ATOM 1444 C CA . LYS A 1 181 ? -30.574 -0.751 35.657 1.00 94.50 181 LYS A CA 1
ATOM 1445 C C . LYS A 1 181 ? -31.088 -0.090 36.940 1.00 94.50 181 LYS A C 1
ATOM 1447 O O . LYS A 1 181 ? -32.294 0.072 37.070 1.00 94.50 181 LYS A O 1
ATOM 1452 N N . LEU A 1 182 ? -30.184 0.343 37.821 1.00 94.00 182 LEU A N 1
ATOM 1453 C CA . LEU A 1 182 ? -30.516 1.057 39.061 1.00 94.00 182 LEU A CA 1
ATOM 1454 C C . LEU A 1 182 ? -31.313 2.339 38.795 1.00 94.00 182 LEU A C 1
ATOM 1456 O O . LEU A 1 182 ? -32.344 2.559 39.419 1.00 94.00 182 LEU A O 1
ATOM 1460 N N . ILE A 1 183 ? -30.863 3.157 37.838 1.00 91.38 183 ILE A N 1
ATOM 1461 C CA . ILE A 1 183 ? -31.561 4.395 37.461 1.00 91.38 183 ILE A CA 1
ATOM 1462 C C . ILE A 1 183 ? -32.943 4.080 36.884 1.00 91.38 183 ILE A C 1
ATOM 1464 O O . ILE A 1 183 ? -33.911 4.763 37.193 1.00 91.38 183 ILE A O 1
ATOM 1468 N N . ASN A 1 184 ? -33.054 3.047 36.047 1.00 91.88 184 ASN A N 1
ATOM 1469 C CA . ASN A 1 184 ? -34.331 2.686 35.444 1.00 91.88 184 ASN A CA 1
ATOM 1470 C C . ASN A 1 184 ? -35.335 2.153 36.480 1.00 91.88 184 ASN A C 1
ATOM 1472 O O . ASN A 1 184 ? -36.522 2.440 36.369 1.00 91.88 184 ASN A O 1
ATOM 1476 N N . GLU A 1 185 ? -34.873 1.391 37.473 1.00 92.25 185 GLU A N 1
ATOM 1477 C CA . GLU A 1 185 ? -35.705 0.927 38.591 1.00 92.25 185 GLU A CA 1
ATOM 1478 C C . GLU A 1 185 ? -36.192 2.109 39.446 1.00 92.25 185 GLU A C 1
ATOM 1480 O O . GLU A 1 185 ? -37.397 2.239 39.652 1.00 92.25 185 GLU A O 1
ATOM 1485 N N . ASP A 1 186 ? -35.297 3.022 39.834 1.00 88.69 186 ASP A N 1
ATOM 1486 C CA . ASP A 1 186 ? -35.628 4.225 40.617 1.00 88.69 186 ASP A CA 1
ATOM 1487 C C . ASP A 1 186 ? -36.610 5.161 39.886 1.00 88.69 186 ASP A C 1
ATOM 1489 O O . ASP A 1 186 ? -37.620 5.583 40.449 1.00 88.69 186 ASP A O 1
ATOM 1493 N N . VAL A 1 187 ? -36.381 5.434 38.597 1.00 87.81 187 VAL A N 1
ATOM 1494 C CA . VAL A 1 187 ? -37.300 6.255 37.791 1.00 87.81 187 VAL A CA 1
ATOM 1495 C C . VAL A 1 187 ? -38.669 5.587 37.676 1.00 87.81 187 VAL A C 1
ATOM 1497 O O . VAL A 1 187 ? -39.689 6.265 37.781 1.00 87.81 187 VAL A O 1
ATOM 1500 N N . ASN A 1 188 ? -38.716 4.269 37.479 1.00 85.00 188 ASN A N 1
ATOM 1501 C CA . ASN A 1 188 ? -39.979 3.545 37.373 1.00 85.00 188 ASN A CA 1
ATOM 1502 C C . ASN A 1 188 ? -40.762 3.579 38.699 1.00 85.00 188 ASN A C 1
ATOM 1504 O O . ASN A 1 188 ? -41.978 3.773 38.690 1.00 85.00 188 ASN A O 1
ATOM 1508 N N . GLU A 1 189 ? -40.075 3.471 39.839 1.00 86.00 189 GLU A N 1
ATOM 1509 C CA . GLU A 1 189 ? -40.689 3.651 41.160 1.00 86.00 189 GLU A CA 1
ATOM 1510 C C . GLU A 1 189 ? -41.226 5.076 41.356 1.00 86.00 189 GLU A C 1
ATOM 1512 O O . GLU A 1 189 ? -42.362 5.247 41.804 1.00 86.00 189 GLU A O 1
ATOM 1517 N N . GLN A 1 190 ? -40.464 6.103 40.971 1.00 81.88 190 GLN A N 1
ATOM 1518 C CA . GLN A 1 190 ? -40.907 7.499 41.061 1.00 81.88 190 GLN A CA 1
ATOM 1519 C C . GLN A 1 190 ? -42.110 7.787 40.152 1.00 81.88 190 GLN A C 1
ATOM 1521 O O . GLN A 1 190 ? -43.053 8.461 40.569 1.00 81.88 190 GLN A O 1
ATOM 1526 N N . VAL A 1 191 ? -42.129 7.241 38.934 1.00 83.56 191 VAL A N 1
ATOM 1527 C CA . VAL A 1 191 ? -43.268 7.366 38.012 1.00 83.56 191 VAL A CA 1
ATOM 1528 C C . VAL A 1 191 ? -44.516 6.692 38.591 1.00 83.56 191 VAL A C 1
ATOM 1530 O O . VAL A 1 191 ? -45.587 7.301 38.583 1.00 83.56 191 VAL A O 1
ATOM 1533 N N . MET A 1 192 ? -44.381 5.493 39.167 1.00 80.06 192 MET A N 1
ATOM 1534 C CA . MET A 1 192 ? -45.481 4.796 39.849 1.00 80.06 192 MET A CA 1
ATOM 1535 C C . MET A 1 192 ? -46.016 5.575 41.058 1.00 80.06 192 MET A C 1
ATOM 1537 O O . MET A 1 192 ? -47.220 5.566 41.310 1.00 80.06 192 MET A O 1
ATOM 1541 N N . GLN A 1 193 ? -45.151 6.276 41.797 1.00 79.31 193 GLN A N 1
ATOM 1542 C CA . GLN A 1 193 ? -45.578 7.130 42.911 1.00 79.31 193 GLN A CA 1
ATOM 1543 C C . GLN A 1 193 ? -46.332 8.385 42.452 1.00 79.31 193 GLN A C 1
ATOM 1545 O O . GLN A 1 193 ? -47.226 8.843 43.163 1.00 79.31 193 GLN A O 1
ATOM 1550 N N . VAL A 1 194 ? -45.985 8.948 41.290 1.00 80.69 194 VAL A N 1
ATOM 1551 C CA . VAL A 1 194 ? -46.591 10.190 40.777 1.00 80.69 194 VAL A CA 1
ATOM 1552 C C . VAL A 1 194 ? -47.903 9.936 40.030 1.00 80.69 194 VAL A C 1
ATOM 1554 O O . VAL A 1 194 ? -48.841 10.714 40.191 1.00 80.69 194 VAL A O 1
ATOM 1557 N N . LEU A 1 195 ? -47.975 8.878 39.219 1.00 78.25 195 LEU A N 1
ATOM 1558 C CA . LEU A 1 195 ? -49.154 8.557 38.400 1.00 78.25 195 LEU A CA 1
ATOM 1559 C C . LEU A 1 195 ? -50.122 7.588 39.096 1.00 78.25 195 LEU A C 1
ATOM 1561 O O . LEU A 1 195 ? -51.281 7.495 38.714 1.00 78.25 195 LEU A O 1
ATOM 1565 N N . GLY A 1 196 ? -49.677 6.887 40.143 1.00 68.00 196 GLY A N 1
ATOM 1566 C CA . GLY A 1 196 ? -50.459 5.834 40.784 1.00 68.00 196 GLY A CA 1
ATOM 1567 C C . GLY A 1 196 ? -50.574 4.564 39.920 1.00 68.00 196 GLY A C 1
ATOM 1568 O O . GLY A 1 196 ? -50.296 4.577 38.722 1.00 68.00 196 GLY A O 1
ATOM 1569 N N . PRO A 1 197 ? -50.975 3.425 40.515 1.00 64.75 197 PRO A N 1
ATOM 1570 C CA . PRO A 1 197 ? -51.007 2.134 39.823 1.00 64.75 197 PRO A CA 1
ATOM 1571 C C . PRO A 1 197 ? -52.139 1.994 38.789 1.00 64.75 197 PRO A C 1
ATOM 1573 O O . PRO A 1 197 ? -52.128 1.030 38.029 1.00 64.75 197 PRO A O 1
ATOM 1576 N N . GLU A 1 198 ? -53.115 2.908 38.760 1.00 59.19 198 GLU A N 1
ATOM 1577 C CA . GLU A 1 198 ? -54.311 2.797 37.907 1.00 59.19 198 GLU A CA 1
ATOM 1578 C C . GLU A 1 198 ? -54.169 3.488 36.534 1.00 59.19 198 GLU A C 1
ATOM 1580 O O . GLU A 1 198 ? -54.896 3.132 35.612 1.00 59.19 198 GLU A O 1
ATOM 1585 N N . ASP A 1 199 ? -53.198 4.394 36.355 1.00 56.12 199 ASP A N 1
ATOM 1586 C CA . ASP A 1 199 ? -53.014 5.181 35.116 1.00 56.12 199 ASP A CA 1
ATOM 1587 C C . ASP A 1 199 ? -51.974 4.584 34.131 1.00 56.12 199 ASP A C 1
ATOM 1589 O O . ASP A 1 199 ? -51.664 5.190 33.104 1.00 56.12 199 ASP A O 1
ATOM 1593 N N . LEU A 1 200 ? -51.416 3.399 34.422 1.00 54.56 200 LEU A N 1
ATOM 1594 C CA . LEU A 1 200 ? -50.341 2.747 33.642 1.00 54.56 200 LEU A CA 1
ATOM 1595 C C . LEU A 1 200 ? -50.744 1.406 32.988 1.00 54.56 200 LEU A C 1
ATOM 1597 O O . LEU A 1 200 ? -49.869 0.633 32.585 1.00 54.56 200 LEU A O 1
ATOM 1601 N N . GLN A 1 201 ? -52.046 1.124 32.879 1.00 49.00 201 GLN A N 1
ATOM 1602 C CA . GLN A 1 201 ? -52.595 -0.059 32.200 1.00 49.00 201 GLN A CA 1
ATOM 1603 C C . GLN A 1 201 ? -52.978 0.242 30.745 1.00 49.00 201 GLN A C 1
ATOM 1605 O O . GLN A 1 201 ? -52.736 -0.642 29.889 1.00 49.00 201 GLN A O 1
#

Secondary structure (DSSP, 8-state):
-HHHHHHHHHT-TT--GGGG-----------S------TTTTHHHHHHHHHHHHHHHHHHHHHHHHHHHHH-TT-------TTSPPPHHHHHHHHHHHHHHHHHHHH-TTSPPHHHHHHHHHHHHHHTT--SGGGHHHHHHHHHHHHHHHHHHHHHHHHHTT--TT--HHHHHHHHHHHHHHHHHHHHHHHHHHH-TTS--

Radius of gyration: 42.1 Å; chains: 1; bounding box: 103×46×108 Å

Foldseek 3Di:
DVLVVVVCQLPPPPNDCVVVDDDDDDDDDDDPDPPPPPPCPVVSVVVVVVVVVQVVLVVLVVVLVVVCCVQPVVDCPDPDDPPDRDDVVSVVVSVVVSVVSVVVVVVCVPDDDPVVVVVVQVVQCVVQVPPDPVVSVVSVVVVVVVVVVVLVVLVVLCVVLVHDPPDDPVRSVVSVVVVVVVVVVVVVVVVCVVCPPPNPD

Organism: Neovison vison (NCBI:txid452646)